Protein AF-A0A7C3SMT1-F1 (afdb_monomer)

Nearest PDB structures (foldseek):
  3dfy-assembly2_N  TM=5.249E-01  e=4.437E-03  Thermotoga maritima MSB8
  3dfy-assembly2_P  TM=5.220E-01  e=7.890E-03  Thermotoga maritima MSB8
  3dfy-assembly2_J  TM=5.237E-01  e=1.403E-02  Thermotoga maritima MSB8
  3dfy-assembly1_F  TM=5.240E-01  e=2.496E-02  Thermotoga maritima MSB8
  3dfy-assembly2_K  TM=4.894E-01  e=2.060E-02  Thermotoga maritima MSB8

Mean predicted aligned error: 5.61 Å

Sequence (189 aa):
MKDYHFHYDPRYHNQYDYYINNVITDGIMVIHKNQMRLNDFVRGLEEFRGKINIGIELSSNSNYNKMERDIKELEEKNYKIILSLHTYKDSLHYLEVLKSIYPLLTRVHHLGHPFHKETIPLSDFVIEDFISFCLAQNVLVELNERYLRKHLVNFYKEVKERLNFLYSTDAHIPNKIGVYNKMKQYFLL

Structure (mmCIF, N/CA/C/O backbone):
data_AF-A0A7C3SMT1-F1
#
_entry.id   AF-A0A7C3SMT1-F1
#
loop_
_atom_site.group_PDB
_atom_site.id
_atom_site.type_symbol
_atom_site.label_atom_id
_atom_site.label_alt_id
_atom_site.label_comp_id
_atom_site.label_asym_id
_atom_site.label_entity_id
_atom_site.label_seq_id
_atom_site.pdbx_PDB_ins_code
_atom_site.Cartn_x
_atom_site.Cartn_y
_atom_site.Cartn_z
_atom_site.occupancy
_atom_site.B_iso_or_equiv
_atom_site.auth_seq_id
_atom_site.auth_comp_id
_atom_site.auth_asym_id
_atom_site.auth_atom_id
_atom_site.pdbx_PDB_model_num
ATOM 1 N N . MET A 1 1 ? -14.393 -10.526 -3.558 1.00 58.06 1 MET A N 1
ATOM 2 C CA . MET A 1 1 ? -13.002 -10.060 -3.372 1.00 58.06 1 MET A CA 1
ATOM 3 C C . MET A 1 1 ? -13.052 -8.989 -2.295 1.00 58.06 1 MET A C 1
ATOM 5 O O . MET A 1 1 ? -13.978 -8.191 -2.347 1.00 58.06 1 MET A O 1
ATOM 9 N N . LYS A 1 2 ? -12.204 -9.075 -1.265 1.00 68.50 2 LYS A N 1
ATOM 10 C CA . LYS A 1 2 ? -12.241 -8.167 -0.107 1.00 68.50 2 LYS A CA 1
ATOM 11 C C . LYS A 1 2 ? -11.413 -6.921 -0.412 1.00 68.50 2 LYS A C 1
ATOM 13 O O . LYS A 1 2 ? -10.356 -7.052 -1.025 1.00 68.50 2 LYS A O 1
ATOM 18 N N . ASP A 1 3 ? -11.906 -5.757 0.000 1.00 74.00 3 ASP A N 1
ATOM 19 C CA . ASP A 1 3 ? -11.197 -4.489 -0.154 1.00 74.00 3 ASP A CA 1
ATOM 20 C C . ASP A 1 3 ? -10.350 -4.224 1.081 1.00 74.00 3 ASP A C 1
ATOM 22 O O . ASP A 1 3 ? -10.877 -4.010 2.174 1.00 74.00 3 ASP A O 1
ATOM 26 N N . TYR A 1 4 ? -9.036 -4.316 0.911 1.00 78.31 4 TYR A N 1
ATOM 27 C CA . TYR A 1 4 ? -8.108 -4.256 2.028 1.00 78.31 4 TYR A CA 1
ATOM 28 C C . TYR A 1 4 ? -7.654 -2.840 2.369 1.00 78.31 4 TYR A C 1
ATOM 30 O O . TYR A 1 4 ? -7.074 -2.665 3.435 1.00 78.31 4 TYR A O 1
ATOM 38 N N . HIS A 1 5 ? -7.927 -1.840 1.528 1.00 87.56 5 HIS A N 1
ATOM 39 C CA . HIS A 1 5 ? -7.474 -0.471 1.756 1.00 87.56 5 HIS A CA 1
ATOM 40 C C . HIS A 1 5 ? -8.459 0.538 1.157 1.00 87.56 5 HIS A C 1
ATOM 42 O O . HIS A 1 5 ? -8.652 0.637 -0.055 1.00 87.56 5 HIS A O 1
ATOM 48 N N . PHE A 1 6 ? -9.046 1.354 2.031 1.00 87.81 6 PHE A N 1
ATOM 49 C CA . PHE A 1 6 ? -9.871 2.501 1.654 1.00 87.81 6 PHE A CA 1
ATOM 50 C C . PHE A 1 6 ? -9.654 3.666 2.622 1.00 87.81 6 PHE A C 1
ATOM 52 O O . PHE A 1 6 ? -9.323 3.464 3.788 1.00 87.81 6 PHE A O 1
ATOM 59 N N . HIS A 1 7 ? -9.834 4.894 2.144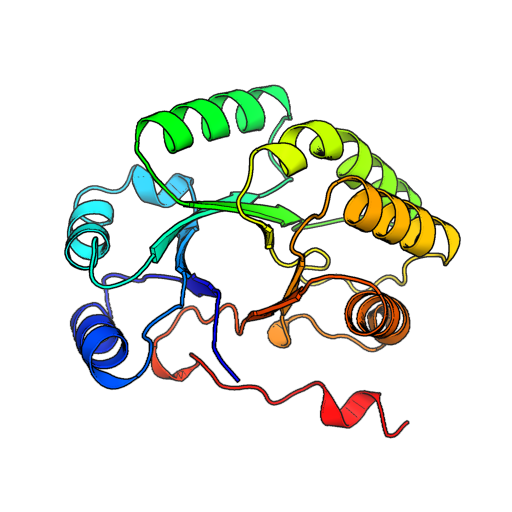 1.00 89.62 7 HIS A N 1
ATOM 60 C CA . HIS A 1 7 ? -9.527 6.110 2.892 1.00 89.62 7 HIS A CA 1
ATOM 61 C C . HIS A 1 7 ? -10.732 6.617 3.662 1.00 89.6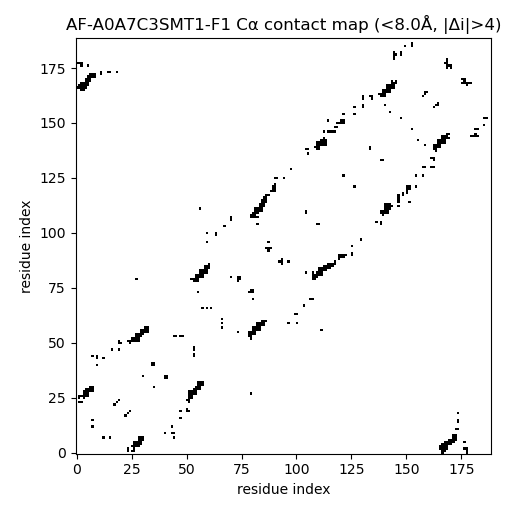2 7 HIS A C 1
ATOM 63 O O . HIS A 1 7 ? -11.814 6.776 3.100 1.00 89.62 7 HIS A O 1
ATOM 69 N N . TYR A 1 8 ? -10.525 6.950 4.930 1.00 89.31 8 TYR A N 1
ATOM 70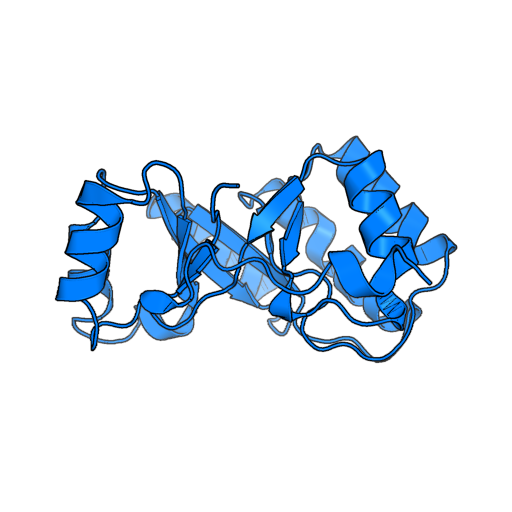 C CA . TYR A 1 8 ? -11.539 7.615 5.731 1.00 89.31 8 TYR A CA 1
ATOM 71 C C . TYR A 1 8 ? -11.680 9.089 5.355 1.00 89.31 8 TYR A C 1
ATOM 73 O O . TYR A 1 8 ? -10.704 9.827 5.208 1.00 89.31 8 TYR A O 1
ATOM 81 N N . ASP A 1 9 ? -12.930 9.534 5.279 1.00 88.19 9 ASP A N 1
ATOM 82 C CA . ASP A 1 9 ? -13.287 10.938 5.143 1.00 88.19 9 ASP A CA 1
ATOM 83 C C . ASP A 1 9 ? -14.461 11.242 6.088 1.00 88.19 9 ASP A C 1
ATOM 85 O O . ASP A 1 9 ? -15.543 10.664 5.932 1.00 88.19 9 ASP A O 1
ATOM 89 N N . PRO A 1 10 ? -14.289 12.151 7.063 1.00 87.31 10 PRO A N 1
ATOM 90 C CA . PRO A 1 10 ? -15.290 12.416 8.091 1.00 87.31 10 PRO A CA 1
ATOM 91 C C . PRO A 1 10 ? -16.612 12.935 7.525 1.00 87.31 10 PRO A C 1
ATOM 93 O O . PRO A 1 10 ? -17.653 12.759 8.155 1.00 87.31 10 PRO A O 1
ATOM 96 N N . ARG A 1 11 ? -16.618 13.511 6.315 1.00 89.31 11 ARG A N 1
ATOM 97 C CA . ARG A 1 11 ? -17.854 13.946 5.642 1.00 89.31 11 ARG A CA 1
ATOM 98 C C . ARG A 1 11 ? -18.812 12.788 5.369 1.00 89.31 11 ARG A C 1
ATOM 100 O O . ARG A 1 11 ? -20.009 13.015 5.217 1.00 89.31 11 ARG A O 1
ATOM 107 N N . TYR A 1 12 ? -18.295 11.562 5.309 1.00 91.19 12 TYR A N 1
ATOM 108 C CA . TYR A 1 12 ? -19.066 10.351 5.045 1.00 91.19 12 TYR A CA 1
ATOM 109 C C . TYR A 1 12 ? -19.089 9.389 6.239 1.00 91.19 12 TYR A C 1
ATOM 111 O O . TYR A 1 12 ? -19.389 8.213 6.051 1.00 91.19 12 TYR A O 1
ATOM 119 N N . HIS A 1 13 ? -18.807 9.860 7.461 1.00 90.00 13 HIS A N 1
ATOM 120 C CA . HIS A 1 13 ? -18.693 9.017 8.659 1.00 90.00 13 HIS A CA 1
ATOM 121 C C . HIS A 1 13 ? -19.860 8.023 8.828 1.00 90.00 13 HIS A C 1
ATOM 123 O O . HIS A 1 13 ? -19.633 6.820 8.908 1.00 90.00 13 HIS A O 1
ATOM 129 N N . ASN A 1 14 ? -21.111 8.491 8.758 1.00 90.81 14 ASN A N 1
ATOM 130 C CA . ASN A 1 14 ? -22.293 7.624 8.903 1.00 90.81 14 ASN A CA 1
ATOM 131 C C . ASN A 1 14 ? -22.394 6.544 7.810 1.00 90.81 14 ASN A C 1
ATOM 133 O O . ASN A 1 14 ? -22.921 5.461 8.043 1.00 90.81 14 ASN A O 1
ATOM 137 N N . GLN A 1 15 ? -21.899 6.832 6.603 1.00 91.94 15 GLN A N 1
ATOM 138 C CA . GLN A 1 15 ? -21.855 5.837 5.532 1.00 91.94 15 GLN A CA 1
ATOM 139 C C . GLN A 1 15 ? -20.755 4.806 5.802 1.00 91.94 15 GLN A C 1
ATOM 141 O O . GLN A 1 15 ? -20.980 3.619 5.582 1.00 91.94 15 GLN A O 1
ATOM 146 N N . TYR A 1 16 ? -19.592 5.232 6.308 1.00 90.56 16 TYR A N 1
ATOM 147 C CA . TYR A 1 16 ? -18.537 4.308 6.728 1.00 90.56 16 TYR A CA 1
ATOM 148 C C . TYR A 1 16 ? -19.009 3.379 7.849 1.00 90.56 16 TYR A C 1
ATOM 150 O O . TYR A 1 16 ? -18.785 2.177 7.737 1.00 90.56 16 TYR A O 1
ATOM 158 N N . ASP A 1 17 ? -19.729 3.884 8.857 1.00 90.19 17 ASP A N 1
ATOM 159 C CA . ASP A 1 17 ? -20.287 3.041 9.926 1.00 90.19 17 ASP A CA 1
ATOM 160 C C . ASP A 1 17 ? -21.210 1.948 9.368 1.00 90.19 17 ASP A C 1
ATOM 162 O O . ASP A 1 17 ? -21.033 0.767 9.673 1.00 90.19 17 ASP A O 1
ATOM 166 N N . TYR A 1 18 ? -22.117 2.306 8.452 1.00 88.38 18 TYR A N 1
ATOM 167 C CA . TYR A 1 18 ? -22.946 1.317 7.762 1.00 88.38 18 TYR A CA 1
ATOM 168 C C . TYR A 1 18 ? -22.101 0.258 7.034 1.00 88.38 18 TYR A C 1
ATOM 170 O O . TYR A 1 18 ? -22.352 -0.938 7.188 1.00 88.38 18 TYR A O 1
ATOM 178 N N . TYR A 1 19 ? -21.091 0.671 6.262 1.00 84.12 19 TYR A N 1
ATOM 179 C CA . TYR A 1 19 ? -20.251 -0.252 5.493 1.00 84.12 19 TYR A CA 1
ATOM 180 C C . TYR A 1 19 ? -19.417 -1.181 6.380 1.00 84.12 19 TYR A C 1
ATOM 182 O O . TYR A 1 19 ? -19.313 -2.367 6.082 1.00 84.12 19 TYR A O 1
ATOM 190 N N . ILE A 1 20 ? -18.840 -0.689 7.470 1.00 86.06 20 ILE A N 1
ATOM 191 C CA . ILE A 1 20 ? -18.026 -1.512 8.377 1.00 86.06 20 ILE A CA 1
ATOM 192 C C . ILE A 1 20 ? -18.898 -2.542 9.087 1.00 86.06 20 ILE A C 1
ATOM 194 O O . ILE A 1 20 ? -18.545 -3.713 9.151 1.00 86.06 20 ILE A O 1
ATOM 198 N N . ASN A 1 21 ? -20.067 -2.128 9.576 1.00 83.50 21 ASN A N 1
ATOM 199 C CA . ASN A 1 21 ? -20.923 -3.024 10.346 1.00 83.50 21 ASN A CA 1
ATOM 200 C C . ASN A 1 21 ? -21.625 -4.078 9.470 1.00 83.50 21 ASN A C 1
ATOM 202 O O . ASN A 1 21 ? -22.035 -5.111 9.991 1.00 83.50 21 ASN A O 1
ATOM 206 N N . ASN A 1 22 ? -21.781 -3.835 8.160 1.00 77.94 22 ASN A N 1
ATOM 207 C CA . ASN A 1 22 ? -22.615 -4.683 7.295 1.00 77.94 22 ASN A CA 1
ATOM 208 C C . ASN A 1 22 ? -21.905 -5.259 6.059 1.00 77.94 22 ASN A C 1
ATOM 210 O O . ASN A 1 22 ? -22.427 -6.191 5.450 1.00 77.94 22 ASN A O 1
ATOM 214 N N . VAL A 1 23 ? -20.761 -4.706 5.642 1.00 74.50 23 VAL A N 1
ATOM 215 C CA . VAL A 1 23 ? -20.141 -5.009 4.336 1.00 74.50 23 VAL A CA 1
ATOM 216 C C . VAL A 1 23 ? -18.670 -5.420 4.456 1.00 74.50 23 VAL A C 1
ATOM 218 O O . VAL A 1 23 ? -18.249 -6.354 3.773 1.00 74.50 23 VAL A O 1
ATOM 221 N N . ILE A 1 24 ? -17.874 -4.748 5.292 1.00 74.00 24 ILE A N 1
ATOM 222 C CA . ILE A 1 24 ? -16.415 -4.926 5.351 1.00 74.00 24 ILE A CA 1
ATOM 223 C C . ILE A 1 24 ? -16.001 -5.435 6.727 1.00 74.00 24 ILE A C 1
ATOM 225 O O . ILE A 1 24 ? -16.028 -4.684 7.693 1.00 74.00 24 ILE A O 1
ATOM 229 N N . THR A 1 25 ? -15.526 -6.676 6.799 1.00 65.31 25 THR A N 1
ATOM 230 C CA . THR A 1 25 ? -15.106 -7.282 8.073 1.00 65.31 25 THR A CA 1
ATOM 231 C C . THR A 1 25 ? -13.596 -7.254 8.307 1.00 65.31 25 THR A C 1
ATOM 233 O O . THR A 1 25 ? -13.165 -7.244 9.451 1.00 65.31 25 THR A O 1
ATOM 236 N N . ASP A 1 26 ? -12.782 -7.208 7.244 1.00 74.62 26 ASP A N 1
ATOM 237 C CA . ASP A 1 26 ? -11.322 -7.417 7.349 1.00 74.62 26 ASP A CA 1
ATOM 238 C C . ASP A 1 26 ? -10.477 -6.348 6.634 1.00 74.62 26 ASP A C 1
ATOM 240 O O . ASP A 1 26 ? -9.267 -6.516 6.474 1.00 74.62 26 ASP A O 1
ATOM 244 N N . GLY A 1 27 ? -11.100 -5.266 6.162 1.00 80.38 27 GLY A N 1
ATOM 245 C CA . GLY A 1 27 ? -10.392 -4.180 5.482 1.00 80.38 27 GLY A CA 1
ATOM 246 C C . GLY A 1 27 ? -9.492 -3.382 6.427 1.00 80.38 27 GLY A C 1
ATOM 247 O O . GLY A 1 27 ? -9.619 -3.469 7.650 1.00 80.38 27 GLY A O 1
ATOM 248 N N . ILE A 1 28 ? -8.588 -2.583 5.860 1.00 85.62 28 ILE A N 1
ATOM 249 C CA . ILE A 1 28 ? -7.856 -1.542 6.581 1.00 85.62 28 ILE A CA 1
ATOM 250 C C . ILE A 1 28 ? -8.418 -0.196 6.131 1.00 85.62 28 ILE A C 1
ATOM 252 O O . ILE A 1 28 ? -8.355 0.170 4.957 1.00 85.62 28 ILE A O 1
ATOM 256 N N . MET A 1 29 ? -8.975 0.543 7.082 1.00 88.94 29 MET A N 1
ATOM 257 C CA . MET A 1 29 ? -9.365 1.927 6.874 1.00 88.94 29 MET A CA 1
ATOM 258 C C . MET A 1 29 ? -8.160 2.819 7.117 1.00 88.94 29 MET A C 1
ATOM 260 O O . MET A 1 29 ? -7.581 2.791 8.203 1.00 88.94 29 MET A O 1
ATOM 264 N N . VAL A 1 30 ? -7.780 3.605 6.121 1.00 88.38 30 VAL A N 1
ATOM 265 C CA . VAL A 1 30 ? -6.531 4.358 6.145 1.00 88.38 30 VAL A CA 1
ATOM 266 C C . VAL A 1 30 ? -6.761 5.856 6.119 1.00 88.38 30 VAL A C 1
ATOM 268 O O . VAL A 1 30 ? -7.792 6.340 5.651 1.00 88.38 30 VAL A O 1
ATOM 271 N N . ILE A 1 31 ? -5.764 6.602 6.580 1.00 86.25 31 ILE A N 1
ATOM 272 C CA . ILE A 1 31 ? -5.656 8.044 6.360 1.00 86.25 31 ILE A CA 1
ATOM 273 C C . ILE A 1 31 ? -4.212 8.386 5.996 1.00 86.25 31 ILE A C 1
ATOM 275 O O . ILE A 1 31 ? -3.275 7.696 6.407 1.00 86.25 31 ILE A O 1
ATOM 279 N N . HIS A 1 32 ? -3.997 9.481 5.274 1.00 85.06 32 HIS A N 1
ATOM 280 C CA . HIS A 1 32 ? -2.645 9.994 5.082 1.00 85.06 32 HIS A CA 1
ATOM 281 C C . HIS A 1 32 ? -2.112 10.556 6.403 1.00 85.06 32 HIS A C 1
ATOM 283 O O . HIS A 1 32 ? -2.817 11.284 7.105 1.00 85.06 32 HIS A O 1
ATOM 289 N N . LYS A 1 33 ? -0.828 10.328 6.710 1.00 78.69 33 LYS A N 1
ATOM 290 C CA . LYS A 1 33 ? -0.203 10.773 7.975 1.00 78.69 33 LYS A CA 1
ATOM 291 C C . LYS A 1 33 ? -0.496 12.226 8.361 1.00 78.69 33 LYS A C 1
ATOM 293 O O . LYS A 1 33 ? -0.716 12.540 9.528 1.00 78.69 33 LYS A O 1
ATOM 298 N N . ASN A 1 34 ? -0.497 13.137 7.389 1.00 80.12 34 ASN A N 1
ATOM 299 C CA . ASN A 1 34 ? -0.720 14.559 7.658 1.00 80.12 34 ASN A CA 1
ATOM 300 C C . ASN A 1 34 ? -2.120 14.840 8.233 1.00 80.12 34 ASN A C 1
ATOM 302 O O . ASN A 1 34 ? -2.280 15.806 8.977 1.00 80.12 34 ASN A O 1
ATOM 306 N N . GLN A 1 35 ? -3.106 13.989 7.939 1.00 82.38 35 GLN A N 1
ATOM 307 C CA . GLN A 1 35 ? -4.471 14.119 8.447 1.00 82.38 35 GLN A CA 1
ATOM 308 C C . GLN A 1 35 ? -4.579 13.769 9.937 1.00 82.38 35 GLN A C 1
ATOM 310 O O . GLN A 1 35 ? -5.499 14.241 10.595 1.00 82.38 35 GLN A O 1
ATOM 315 N N . MET A 1 36 ? -3.608 13.049 10.513 1.00 78.69 36 MET A N 1
ATOM 316 C CA . MET A 1 36 ? -3.574 12.783 11.960 1.00 78.69 36 MET A CA 1
ATOM 317 C C . MET A 1 36 ? -3.459 14.052 12.809 1.00 78.69 36 MET A C 1
ATOM 319 O O . MET A 1 36 ? -3.763 14.038 13.996 1.00 78.69 36 MET A O 1
ATOM 323 N N . ARG A 1 37 ? -2.972 15.147 12.216 1.00 77.25 37 ARG A N 1
ATOM 324 C CA . ARG A 1 37 ? -2.814 16.439 12.896 1.00 77.25 37 ARG A CA 1
ATOM 325 C C . ARG A 1 37 ? -4.090 17.279 12.874 1.00 77.25 37 ARG A C 1
ATOM 327 O O . ARG A 1 37 ? -4.099 18.362 13.448 1.00 77.25 37 ARG A O 1
ATOM 334 N N . LEU A 1 38 ? -5.129 16.829 12.172 1.00 74.50 38 LEU A N 1
ATOM 335 C CA . LEU A 1 38 ? -6.399 17.536 12.094 1.00 74.50 38 LEU A CA 1
ATOM 336 C C . LEU A 1 38 ? -7.233 17.211 13.336 1.00 74.50 38 LEU A C 1
ATOM 338 O O . LEU A 1 38 ? -7.497 16.043 13.630 1.00 74.50 38 LEU A O 1
ATOM 342 N N . ASN A 1 39 ? -7.658 18.257 14.048 1.00 69.81 39 ASN A N 1
ATOM 343 C CA . ASN A 1 39 ? -8.563 18.128 15.189 1.00 69.81 39 ASN A CA 1
ATOM 344 C C . ASN A 1 39 ? -9.848 17.401 14.768 1.00 69.81 39 ASN A C 1
ATOM 346 O O . ASN A 1 39 ? -10.342 17.607 13.661 1.00 69.81 39 ASN A O 1
ATOM 350 N N . ASP A 1 40 ? -10.361 16.539 15.648 1.00 70.44 40 ASP A N 1
ATOM 351 C CA . ASP A 1 40 ? -11.563 15.704 15.473 1.00 70.44 40 ASP A CA 1
ATOM 352 C C . ASP A 1 40 ? -11.549 14.691 14.312 1.00 70.44 40 ASP A C 1
ATOM 354 O O . ASP A 1 40 ? -12.319 13.731 14.336 1.00 70.44 40 ASP A O 1
ATOM 358 N N . PHE A 1 41 ? -10.644 14.827 13.340 1.00 75.31 41 PHE A N 1
ATOM 359 C CA . PHE A 1 41 ? -10.502 13.893 12.224 1.00 75.31 41 PHE A CA 1
ATOM 360 C C . PHE A 1 41 ? -10.130 12.494 12.721 1.00 75.31 41 PHE A C 1
ATOM 362 O O . PHE A 1 41 ? -10.758 11.505 12.346 1.00 75.31 41 PHE A O 1
ATOM 369 N N . VAL A 1 42 ? -9.153 12.427 13.630 1.00 78.31 42 VAL A N 1
ATOM 370 C CA . VAL A 1 42 ? -8.750 11.176 14.282 1.00 78.31 42 VAL A CA 1
ATOM 371 C C . VAL A 1 42 ? -9.880 10.631 15.152 1.00 78.31 42 VAL A C 1
ATOM 373 O O . VAL A 1 42 ? -10.116 9.434 15.128 1.00 78.31 42 VAL A O 1
ATOM 376 N N . ARG A 1 43 ? -10.638 11.486 15.854 1.00 81.88 43 ARG A N 1
ATOM 377 C CA . ARG A 1 43 ? -11.723 11.026 16.737 1.00 81.88 43 ARG A CA 1
ATOM 378 C C . ARG A 1 43 ? -12.755 10.191 15.978 1.00 81.88 43 ARG A C 1
ATOM 380 O O . ARG A 1 43 ? -13.055 9.089 16.412 1.00 81.88 43 ARG A O 1
ATOM 387 N N . GLY A 1 44 ? -13.230 10.676 14.830 1.00 84.12 44 GLY A N 1
ATOM 388 C CA . GLY A 1 44 ? -14.215 9.934 14.037 1.00 84.12 44 GLY A CA 1
ATOM 389 C C . GLY A 1 44 ? -13.664 8.641 13.418 1.00 84.12 44 GLY A C 1
ATOM 390 O O . GLY A 1 44 ? -14.409 7.687 13.249 1.00 84.12 44 GLY A O 1
ATOM 391 N N . LEU A 1 45 ? -12.366 8.582 13.100 1.00 87.38 45 LEU A N 1
ATOM 392 C CA . LEU A 1 45 ? -11.718 7.343 12.649 1.00 87.38 45 LEU A CA 1
ATOM 393 C C . LEU A 1 45 ? -11.628 6.315 13.788 1.00 87.38 45 LEU A C 1
ATOM 395 O O . LEU A 1 45 ? -11.899 5.132 13.595 1.00 87.38 45 LEU A O 1
ATOM 399 N N . GLU A 1 46 ? -11.256 6.777 14.981 1.00 88.19 46 GLU A N 1
ATOM 400 C CA . GLU A 1 46 ? -11.054 5.948 16.171 1.00 88.19 46 GLU A CA 1
ATOM 401 C C . GLU A 1 46 ? -12.343 5.288 16.677 1.00 88.19 46 GLU A C 1
ATOM 403 O O . GLU A 1 46 ? -12.272 4.230 17.299 1.00 88.19 46 GLU A O 1
ATOM 408 N N . GLU A 1 47 ? -13.521 5.830 16.355 1.00 90.88 47 GLU A N 1
ATOM 409 C CA . GLU A 1 47 ? -14.819 5.190 16.638 1.00 90.88 47 GLU A CA 1
ATOM 410 C C . GLU A 1 47 ? -14.979 3.818 15.952 1.00 90.88 47 GLU A C 1
ATOM 412 O O . GLU A 1 47 ? -15.787 2.987 16.378 1.00 90.88 47 GLU A O 1
ATOM 417 N N . PHE A 1 48 ? -14.173 3.542 14.923 1.00 89.94 48 PHE A N 1
ATOM 418 C CA . PHE A 1 48 ? -14.131 2.249 14.243 1.00 89.94 48 PHE A CA 1
ATOM 419 C C . PHE A 1 48 ? -13.077 1.288 14.800 1.00 89.94 48 PHE A C 1
ATOM 421 O O . PHE A 1 48 ? -12.998 0.137 14.354 1.00 89.94 48 PHE A O 1
ATOM 428 N N . ARG A 1 49 ? -12.271 1.706 15.784 1.00 88.75 49 ARG A N 1
ATOM 429 C CA . ARG A 1 49 ? -11.226 0.856 16.363 1.00 88.75 49 ARG A CA 1
ATOM 430 C C . ARG A 1 49 ? -11.850 -0.388 16.994 1.00 88.75 49 ARG A C 1
ATOM 432 O O . ARG A 1 49 ? -12.805 -0.309 17.759 1.00 88.75 49 ARG A O 1
ATOM 439 N N . GLY A 1 50 ? -11.305 -1.554 16.653 1.00 87.00 50 GLY A N 1
ATOM 440 C CA . GLY A 1 50 ? -11.816 -2.853 17.105 1.00 87.00 50 GLY A CA 1
ATOM 441 C C . GLY A 1 50 ? -12.974 -3.407 16.269 1.00 87.00 50 GLY A C 1
ATOM 442 O O . GLY A 1 50 ? -13.212 -4.609 16.326 1.00 87.00 50 GLY A O 1
ATOM 443 N N . LYS A 1 51 ? -13.641 -2.580 15.451 1.00 88.88 51 LYS A N 1
ATOM 444 C CA . LYS A 1 51 ? -14.591 -3.041 14.422 1.00 88.88 51 LYS A CA 1
ATOM 445 C C . LYS A 1 51 ? -13.890 -3.353 13.101 1.00 88.88 51 LYS A C 1
ATOM 447 O O . LYS A 1 51 ? -14.299 -4.250 12.377 1.00 88.88 51 LYS A O 1
ATOM 452 N N . ILE A 1 52 ? -12.836 -2.600 12.795 1.00 89.19 52 ILE A N 1
ATOM 453 C CA . ILE A 1 52 ? -12.017 -2.751 11.593 1.00 89.19 52 ILE A CA 1
ATOM 454 C C . ILE A 1 52 ? -10.556 -2.422 11.908 1.00 89.19 52 ILE A C 1
ATOM 456 O O . ILE A 1 52 ? -10.250 -1.770 12.912 1.00 89.19 52 ILE A O 1
ATOM 460 N N . ASN A 1 53 ? -9.633 -2.864 11.053 1.00 89.31 53 ASN A N 1
ATOM 461 C CA . ASN A 1 53 ? -8.248 -2.425 11.152 1.00 89.31 53 ASN A CA 1
ATOM 462 C C . ASN A 1 53 ? -8.142 -0.955 10.734 1.00 89.31 53 ASN A C 1
ATOM 464 O O . ASN A 1 53 ? -8.675 -0.558 9.700 1.00 89.31 53 ASN A O 1
ATOM 468 N N . ILE A 1 54 ? -7.408 -0.162 11.512 1.00 89.81 54 ILE A N 1
ATOM 469 C CA . ILE A 1 54 ? -7.115 1.235 11.188 1.00 89.81 54 ILE A CA 1
ATOM 470 C C . ILE A 1 54 ? -5.637 1.350 10.833 1.00 89.81 54 ILE A C 1
ATOM 472 O O . ILE A 1 54 ? -4.775 0.866 11.573 1.00 89.81 54 ILE A O 1
ATOM 476 N N . GLY A 1 55 ? -5.353 1.993 9.706 1.00 89.25 55 GLY A N 1
ATOM 477 C CA . GLY A 1 55 ? -4.010 2.193 9.192 1.00 89.25 55 GLY A CA 1
ATOM 478 C C . GLY A 1 55 ? -3.665 3.647 8.906 1.00 89.25 55 GLY A C 1
ATOM 479 O O . GLY A 1 55 ? -4.531 4.499 8.727 1.00 89.25 55 GLY A O 1
ATOM 480 N N . ILE A 1 56 ? -2.369 3.922 8.840 1.00 88.75 56 ILE A N 1
ATOM 481 C CA . ILE A 1 56 ? -1.815 5.183 8.362 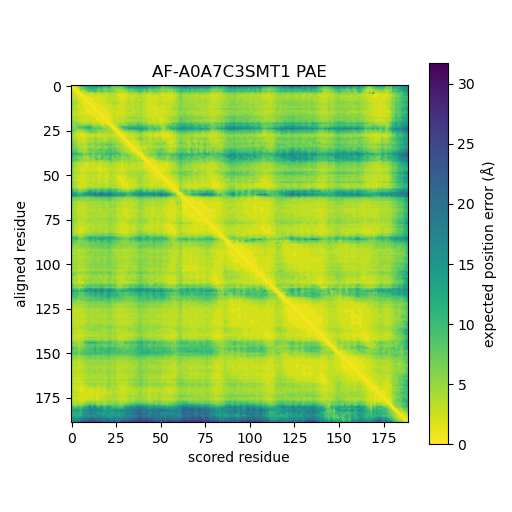1.00 88.75 56 ILE A CA 1
ATOM 482 C C . ILE A 1 56 ? -0.989 4.897 7.121 1.00 88.75 56 ILE A C 1
ATOM 484 O O . ILE A 1 56 ? -0.090 4.055 7.134 1.00 88.75 56 ILE A O 1
ATOM 488 N N . GLU A 1 57 ? -1.282 5.635 6.060 1.00 89.25 57 GLU A N 1
ATOM 489 C CA . GLU A 1 57 ? -0.494 5.604 4.844 1.00 89.25 57 GLU A CA 1
ATOM 490 C C . GLU A 1 57 ? 0.651 6.624 4.929 1.00 89.25 57 GLU A C 1
ATOM 492 O O . GLU A 1 57 ? 0.448 7.833 5.137 1.00 89.25 57 GLU A O 1
ATOM 497 N N . LEU A 1 58 ? 1.872 6.124 4.755 1.00 86.69 58 LEU A N 1
ATOM 498 C CA . LEU A 1 58 ? 3.087 6.902 4.566 1.00 86.69 58 LEU A CA 1
ATOM 499 C C . LEU A 1 58 ? 3.444 6.901 3.082 1.00 86.69 58 LEU A C 1
ATOM 501 O O . LEU A 1 58 ? 3.531 5.851 2.462 1.00 86.69 58 LEU A O 1
ATOM 505 N N . SER A 1 59 ? 3.696 8.077 2.512 1.00 81.81 59 SER A N 1
ATOM 506 C CA . SER A 1 59 ? 4.164 8.186 1.129 1.00 81.81 59 SER A CA 1
ATOM 507 C C . SER A 1 59 ? 5.689 8.263 1.076 1.00 81.81 59 SER A C 1
ATOM 509 O O . SER A 1 59 ? 6.301 9.069 1.793 1.00 81.81 59 SER A O 1
ATOM 511 N N . SER A 1 60 ? 6.285 7.483 0.173 1.00 71.25 60 SER A N 1
ATOM 512 C CA . SER A 1 60 ? 7.732 7.386 -0.067 1.00 71.25 60 SER A CA 1
ATOM 513 C C . SER A 1 60 ? 8.399 8.670 -0.559 1.00 71.25 60 SER A C 1
ATOM 515 O O . SER A 1 60 ? 9.620 8.743 -0.615 1.00 71.25 60 SER A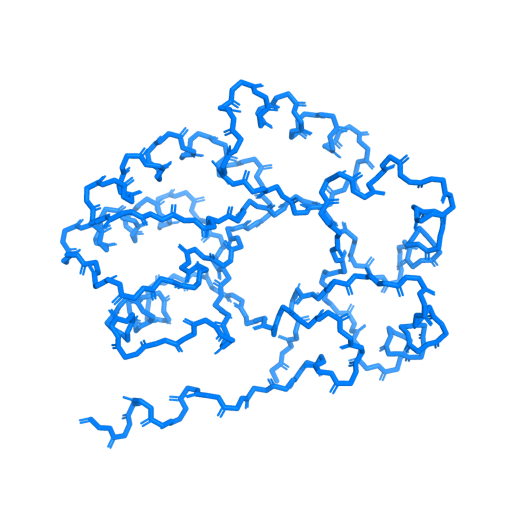 O 1
ATOM 517 N N . ASN A 1 61 ? 7.627 9.718 -0.858 1.00 66.56 61 ASN A N 1
ATOM 518 C CA . ASN A 1 61 ? 8.159 11.054 -1.157 1.00 66.56 61 ASN A CA 1
ATOM 519 C C . ASN A 1 61 ? 8.785 11.736 0.077 1.00 66.56 61 ASN A C 1
ATOM 521 O O . ASN A 1 61 ? 9.236 12.880 0.012 1.00 66.56 61 ASN A O 1
ATOM 525 N N . SER A 1 62 ? 8.769 11.066 1.229 1.00 60.12 62 SER A N 1
ATOM 526 C CA . SER A 1 62 ? 9.354 11.540 2.477 1.00 60.12 62 SER A CA 1
ATOM 527 C C . SER A 1 62 ? 10.806 11.072 2.623 1.00 60.12 62 SER A C 1
ATOM 529 O O . SER A 1 62 ? 11.167 9.981 2.210 1.00 60.12 62 SER A O 1
ATOM 531 N N . ASN A 1 63 ? 11.648 11.883 3.268 1.00 80.62 63 ASN A N 1
ATOM 532 C CA . ASN A 1 63 ? 13.014 11.501 3.651 1.00 80.62 63 ASN A CA 1
ATOM 533 C C . ASN A 1 63 ? 13.018 10.195 4.486 1.00 80.62 63 ASN A C 1
ATOM 535 O O . ASN A 1 63 ? 12.201 10.070 5.399 1.00 80.62 63 ASN A O 1
ATOM 539 N N . TYR A 1 64 ? 13.948 9.267 4.221 1.00 85.12 64 TYR A N 1
ATOM 540 C CA . TYR A 1 64 ? 14.075 7.983 4.936 1.00 85.12 64 TYR A CA 1
ATOM 541 C C . TYR A 1 64 ? 14.044 8.129 6.463 1.00 85.12 64 TYR A C 1
ATOM 543 O O . TYR A 1 64 ? 13.194 7.534 7.118 1.00 85.12 64 TYR A O 1
ATOM 551 N N . ASN A 1 65 ? 14.893 8.992 7.031 1.00 87.38 65 ASN A N 1
ATOM 552 C CA . ASN A 1 65 ? 14.991 9.190 8.484 1.00 87.38 65 ASN A CA 1
ATOM 553 C C . ASN A 1 65 ? 13.672 9.707 9.071 1.00 87.38 65 ASN A C 1
ATOM 555 O O . ASN A 1 65 ? 13.292 9.392 10.199 1.00 87.38 65 ASN A O 1
ATOM 559 N N . LYS A 1 66 ? 12.954 10.526 8.293 1.00 87.69 66 LYS A N 1
ATOM 560 C CA . LYS A 1 66 ? 11.615 10.977 8.663 1.00 87.69 66 LYS A CA 1
ATOM 561 C C . LYS A 1 66 ? 10.647 9.793 8.671 1.00 87.69 66 LYS A C 1
ATOM 563 O O . LYS A 1 66 ? 9.933 9.654 9.655 1.00 87.69 66 LYS A O 1
ATOM 568 N N . MET A 1 67 ? 10.633 8.960 7.630 1.00 88.94 67 MET A N 1
ATOM 569 C CA . MET A 1 67 ? 9.761 7.779 7.566 1.00 88.94 67 MET A CA 1
ATOM 570 C C . MET A 1 67 ? 10.047 6.796 8.698 1.00 88.94 67 MET A C 1
ATOM 572 O O . MET A 1 67 ? 9.114 6.346 9.344 1.00 88.94 67 MET A O 1
ATOM 576 N N . GLU A 1 68 ? 11.312 6.523 9.000 1.00 91.38 68 GLU A N 1
ATOM 577 C CA . GLU A 1 68 ? 11.699 5.615 10.081 1.00 91.38 68 GLU A CA 1
ATOM 578 C C . GLU A 1 68 ? 11.190 6.083 11.452 1.00 91.38 68 GLU A C 1
ATOM 580 O O . GLU A 1 68 ? 10.597 5.307 12.206 1.00 91.38 68 GLU A O 1
ATOM 585 N N . ARG A 1 69 ? 11.380 7.371 11.766 1.00 91.06 69 ARG A N 1
ATOM 586 C CA . ARG A 1 69 ? 10.848 7.970 12.997 1.00 91.06 69 ARG A CA 1
ATOM 587 C C . ARG A 1 69 ? 9.323 7.912 13.025 1.00 91.06 69 ARG A C 1
ATOM 589 O O . ARG A 1 69 ? 8.736 7.621 14.061 1.00 91.06 69 ARG A O 1
ATOM 596 N N . ASP A 1 70 ? 8.697 8.209 11.892 1.00 90.25 70 ASP A N 1
ATOM 597 C CA . ASP A 1 70 ? 7.248 8.224 11.749 1.00 90.25 70 ASP A CA 1
ATOM 598 C C . ASP A 1 70 ? 6.656 6.813 11.933 1.00 90.25 70 ASP A C 1
ATOM 600 O O . ASP A 1 70 ? 5.644 6.673 12.609 1.00 90.25 70 ASP A O 1
ATOM 604 N N . ILE A 1 71 ? 7.313 5.771 11.410 1.00 92.12 71 ILE A N 1
ATOM 605 C CA . ILE A 1 71 ? 6.943 4.364 11.620 1.00 92.12 71 ILE A CA 1
ATOM 606 C C . ILE A 1 71 ? 7.005 4.019 13.105 1.00 92.12 71 ILE A C 1
ATOM 608 O O . ILE A 1 71 ? 6.027 3.518 13.651 1.00 92.12 71 ILE A O 1
ATOM 612 N N . LYS A 1 72 ? 8.111 4.360 13.778 1.00 92.38 72 LYS A N 1
ATOM 613 C CA . LYS A 1 72 ? 8.278 4.091 15.212 1.00 92.38 72 LYS A CA 1
ATOM 614 C C . LYS A 1 72 ? 7.154 4.713 16.054 1.00 92.38 72 LYS A C 1
ATOM 616 O O . LYS A 1 72 ? 6.579 4.046 16.905 1.00 92.38 72 LYS A O 1
ATOM 621 N N . GLU A 1 73 ? 6.810 5.973 15.788 1.00 90.50 73 GLU A N 1
ATOM 622 C CA . GLU A 1 73 ? 5.723 6.666 16.496 1.00 90.50 73 GLU A CA 1
ATOM 623 C C . GLU A 1 73 ? 4.358 5.981 16.282 1.00 90.50 73 GLU A C 1
ATOM 625 O O . GLU A 1 73 ? 3.520 5.940 17.183 1.00 90.50 73 GLU A O 1
ATOM 630 N N . LEU A 1 74 ? 4.113 5.458 15.080 1.00 90.44 74 LEU A N 1
ATOM 631 C CA . LEU A 1 74 ? 2.857 4.796 14.726 1.00 90.44 74 LEU A CA 1
ATOM 632 C C . LEU A 1 74 ? 2.746 3.383 15.309 1.00 90.44 74 LEU A C 1
ATOM 634 O O . LEU A 1 74 ? 1.656 2.995 15.736 1.00 90.44 74 LEU A O 1
ATOM 638 N N . GLU A 1 75 ? 3.859 2.650 15.376 1.00 90.00 75 GLU A N 1
ATOM 639 C CA . GLU A 1 75 ? 3.957 1.359 16.065 1.00 90.00 75 GLU A CA 1
ATOM 640 C C . GLU A 1 75 ? 3.604 1.514 17.553 1.00 90.00 75 GLU A C 1
ATOM 642 O O . GLU A 1 75 ? 2.756 0.783 18.064 1.00 90.00 75 GLU A O 1
ATOM 647 N N . GLU A 1 76 ? 4.169 2.524 18.228 1.00 90.19 76 GLU A N 1
ATOM 648 C CA . GLU A 1 76 ? 3.887 2.835 19.642 1.00 90.19 76 GLU A CA 1
ATOM 649 C C . GLU A 1 76 ? 2.402 3.164 19.892 1.00 90.19 76 GLU A C 1
ATOM 651 O O . GLU A 1 76 ? 1.876 2.925 20.979 1.00 90.19 76 GLU A O 1
ATOM 656 N N . LYS A 1 77 ? 1.703 3.673 18.871 1.00 86.62 77 LYS A N 1
ATOM 657 C CA . LYS A 1 77 ? 0.271 4.007 18.906 1.00 86.62 77 LYS A CA 1
ATOM 658 C C . LYS A 1 77 ? -0.639 2.882 18.399 1.00 86.62 77 LYS A C 1
ATOM 660 O O . LYS A 1 77 ? -1.850 3.083 18.304 1.00 86.62 77 LYS A O 1
ATOM 665 N N . ASN A 1 78 ? -0.085 1.711 18.078 1.00 88.31 78 ASN A N 1
ATOM 666 C CA . ASN A 1 78 ? -0.817 0.542 17.587 1.00 88.31 78 ASN A CA 1
ATOM 667 C C . ASN A 1 78 ? -1.685 0.841 16.345 1.00 88.31 78 ASN A C 1
ATOM 669 O O . ASN A 1 78 ? -2.855 0.444 16.259 1.00 88.31 78 ASN A O 1
ATOM 673 N N . TYR A 1 79 ? -1.127 1.587 15.390 1.00 89.31 79 TYR A N 1
ATOM 674 C CA . TYR A 1 79 ? -1.708 1.729 14.057 1.00 89.31 79 TYR A CA 1
ATOM 675 C C . TYR A 1 79 ? -1.135 0.684 13.107 1.00 89.31 79 TYR A C 1
ATOM 677 O O . TYR A 1 79 ? 0.039 0.317 13.194 1.00 89.31 79 TYR A O 1
ATOM 685 N N . LYS A 1 80 ? -1.953 0.245 12.146 1.00 91.19 80 LYS A N 1
ATOM 686 C CA . LYS A 1 80 ? -1.408 -0.397 10.952 1.00 91.19 80 LYS A CA 1
ATOM 687 C C . LYS A 1 80 ? -0.644 0.647 10.136 1.00 91.19 80 LYS A C 1
ATOM 689 O O . LYS A 1 80 ? -1.029 1.813 10.103 1.00 91.19 80 LYS A O 1
ATOM 694 N N . ILE A 1 81 ? 0.438 0.258 9.487 1.00 91.19 81 ILE A N 1
ATOM 695 C CA . ILE A 1 81 ? 1.263 1.158 8.689 1.00 91.19 81 ILE A CA 1
ATOM 696 C C . ILE A 1 81 ? 1.326 0.592 7.286 1.00 91.19 81 ILE A C 1
ATOM 698 O O . ILE A 1 81 ? 1.675 -0.571 7.094 1.00 91.19 81 ILE A O 1
ATOM 702 N N . ILE A 1 82 ? 0.992 1.431 6.318 1.00 91.19 82 ILE A N 1
ATOM 703 C CA . ILE A 1 82 ? 1.100 1.124 4.899 1.00 91.19 82 ILE A CA 1
ATOM 704 C C . ILE A 1 82 ? 2.111 2.098 4.328 1.00 91.19 82 ILE A C 1
ATOM 706 O O . ILE A 1 82 ? 1.988 3.309 4.521 1.00 91.19 82 ILE A O 1
ATOM 710 N N . LEU A 1 83 ? 3.123 1.576 3.647 1.00 90.38 83 LEU A N 1
ATOM 711 C CA . LEU A 1 83 ? 4.076 2.412 2.932 1.00 90.38 83 LEU A CA 1
ATOM 712 C C . LEU A 1 83 ? 3.719 2.389 1.453 1.00 90.38 83 LEU A C 1
ATOM 714 O O . LEU A 1 83 ? 3.754 1.328 0.841 1.00 90.38 83 LEU A O 1
ATOM 718 N N . SER A 1 84 ? 3.389 3.546 0.893 1.00 87.75 84 SER A N 1
ATOM 719 C CA . SER A 1 84 ? 2.969 3.677 -0.498 1.00 87.75 84 SER A CA 1
ATOM 720 C C . SER A 1 84 ? 4.015 4.390 -1.345 1.00 87.75 84 SER A C 1
ATOM 722 O O . SER A 1 84 ? 4.567 5.423 -0.947 1.00 87.75 84 SER A O 1
ATOM 724 N N . LEU A 1 85 ? 4.258 3.870 -2.551 1.00 82.75 85 LEU A N 1
ATOM 725 C CA . LEU A 1 85 ? 5.179 4.465 -3.527 1.00 82.75 85 LEU A CA 1
ATOM 726 C C . LEU A 1 85 ? 4.414 5.347 -4.505 1.00 82.75 85 LEU A C 1
ATOM 728 O O . LEU A 1 85 ? 3.630 4.859 -5.314 1.00 82.75 85 LEU A O 1
ATOM 732 N N . HIS A 1 86 ? 4.610 6.662 -4.412 1.00 74.50 86 HIS A N 1
ATOM 733 C CA . HIS A 1 86 ? 3.733 7.601 -5.117 1.00 74.50 86 HIS A CA 1
ATOM 734 C C . HIS A 1 86 ? 4.265 8.107 -6.448 1.00 74.50 86 HIS A C 1
ATOM 736 O O . HIS A 1 86 ? 3.444 8.560 -7.248 1.00 74.50 86 HIS A O 1
ATOM 742 N N . THR A 1 87 ? 5.585 8.085 -6.657 1.00 70.12 87 THR A N 1
ATOM 743 C CA . THR A 1 87 ? 6.195 8.606 -7.883 1.00 70.12 87 THR A CA 1
ATOM 744 C C . THR A 1 87 ? 7.544 7.963 -8.210 1.00 70.12 87 THR A C 1
ATOM 746 O O . THR A 1 87 ? 8.361 7.775 -7.307 1.00 70.12 87 THR A O 1
ATOM 749 N N . TYR A 1 88 ? 7.822 7.755 -9.496 1.00 78.38 88 TYR A N 1
ATOM 750 C CA . TYR A 1 88 ? 9.152 7.545 -10.070 1.00 78.38 88 TYR A CA 1
ATOM 751 C C . TYR A 1 88 ? 9.301 8.285 -11.413 1.00 78.38 88 TYR A C 1
ATOM 753 O O . TYR A 1 88 ? 8.383 8.932 -11.897 1.00 78.38 88 TYR A O 1
ATOM 761 N N . LYS A 1 89 ? 10.513 8.284 -11.979 1.00 83.94 89 LYS A N 1
ATOM 762 C CA . LYS A 1 89 ? 10.843 9.012 -13.228 1.00 83.94 89 LYS A CA 1
ATOM 763 C C . LYS A 1 89 ? 11.204 8.064 -14.362 1.00 83.94 89 LYS A C 1
ATOM 765 O O . LYS A 1 89 ? 10.929 8.351 -15.516 1.00 83.94 89 LYS A O 1
ATOM 770 N N . ASP A 1 90 ? 11.819 6.947 -14.011 1.00 86.81 90 ASP A N 1
ATOM 771 C CA . ASP A 1 90 ? 12.200 5.847 -14.881 1.00 86.81 90 ASP A CA 1
ATOM 772 C C . ASP A 1 90 ? 12.425 4.599 -14.006 1.00 86.81 90 ASP A C 1
ATOM 774 O O . ASP A 1 90 ? 12.249 4.646 -12.782 1.00 86.81 90 ASP A O 1
ATOM 778 N N . SER A 1 91 ? 12.798 3.477 -14.628 1.00 89.19 91 SER A N 1
ATOM 779 C CA . SER A 1 91 ? 13.030 2.210 -13.924 1.00 89.19 91 SER A CA 1
ATOM 780 C C . SER A 1 91 ? 14.163 2.283 -12.891 1.00 89.19 91 SER A C 1
ATOM 782 O O . SER A 1 91 ? 14.057 1.659 -11.838 1.00 89.19 91 SER A O 1
ATOM 784 N N . LEU A 1 92 ? 15.233 3.041 -13.156 1.00 89.56 92 LEU A N 1
ATOM 785 C CA . LEU A 1 92 ? 16.365 3.156 -12.233 1.00 89.56 92 LEU A CA 1
ATOM 786 C C . LEU A 1 92 ? 16.000 4.024 -11.034 1.00 89.56 92 LEU A C 1
ATOM 788 O O . LEU A 1 92 ? 16.240 3.616 -9.903 1.00 89.56 92 LEU A O 1
ATOM 792 N N . HIS A 1 93 ? 15.330 5.153 -11.260 1.00 88.69 93 HIS A N 1
ATOM 793 C CA . HIS A 1 93 ? 14.812 5.982 -10.176 1.00 88.69 93 HIS A CA 1
ATOM 794 C C . HIS A 1 93 ? 13.812 5.203 -9.306 1.00 88.69 93 HIS A C 1
ATOM 796 O O . HIS A 1 93 ? 13.824 5.333 -8.085 1.00 88.69 93 HIS A O 1
ATOM 802 N N . TYR A 1 94 ? 12.975 4.346 -9.903 1.00 88.00 94 TYR A N 1
ATOM 803 C CA . TYR A 1 94 ? 12.099 3.465 -9.129 1.00 88.00 94 TYR A CA 1
ATOM 804 C C . TYR A 1 94 ? 12.895 2.492 -8.249 1.00 88.00 94 TYR A C 1
ATOM 806 O O . TYR A 1 94 ? 12.601 2.358 -7.062 1.00 88.00 94 TYR A O 1
ATOM 814 N N . LEU A 1 95 ? 13.935 1.861 -8.803 1.00 89.19 95 LEU A N 1
ATOM 815 C CA . LEU A 1 95 ? 14.817 0.967 -8.055 1.00 89.19 95 LEU A CA 1
ATOM 816 C C . LEU A 1 95 ? 15.552 1.690 -6.915 1.00 89.19 95 LEU A C 1
ATOM 818 O O . LEU A 1 95 ? 15.689 1.133 -5.829 1.00 89.19 95 LEU A O 1
ATOM 822 N N . GLU A 1 96 ? 16.006 2.924 -7.136 1.00 89.06 96 GLU A N 1
ATOM 823 C CA . GLU A 1 96 ? 16.627 3.764 -6.104 1.00 89.06 96 GLU A CA 1
ATOM 824 C C . GLU A 1 96 ? 15.657 4.043 -4.951 1.00 89.06 96 GLU A C 1
ATOM 826 O O . GLU A 1 96 ? 16.005 3.840 -3.784 1.00 89.06 96 GLU A O 1
ATOM 831 N N . VAL A 1 97 ? 14.423 4.450 -5.270 1.00 87.38 97 VAL A N 1
ATOM 832 C CA . VAL A 1 97 ? 13.376 4.685 -4.268 1.00 87.38 97 VAL A CA 1
ATOM 833 C C . VAL A 1 97 ? 13.079 3.395 -3.506 1.00 87.38 97 VAL A C 1
ATOM 835 O O . VAL A 1 97 ? 13.095 3.414 -2.275 1.00 87.38 97 VAL A O 1
ATOM 838 N N . LEU A 1 98 ? 12.884 2.273 -4.205 1.00 88.44 98 LEU A N 1
ATOM 839 C CA . LEU A 1 98 ? 12.659 0.959 -3.600 1.00 88.44 98 LEU A CA 1
ATOM 840 C C . LEU A 1 98 ? 13.776 0.577 -2.627 1.00 88.44 98 LEU A C 1
ATOM 842 O O . LEU A 1 98 ? 13.512 0.338 -1.449 1.00 88.44 98 LEU A O 1
ATOM 846 N N . LYS A 1 99 ? 15.030 0.592 -3.084 1.00 89.56 99 LYS A N 1
ATOM 847 C CA . LYS A 1 99 ? 16.187 0.222 -2.257 1.00 89.56 99 LYS A CA 1
ATOM 848 C C . LYS A 1 99 ? 16.346 1.124 -1.045 1.00 89.56 99 LYS A C 1
ATOM 850 O O . LYS A 1 99 ? 16.739 0.641 0.014 1.00 89.56 99 LYS A O 1
ATOM 855 N N . SER A 1 100 ? 15.993 2.404 -1.170 1.00 88.62 100 SER A N 1
ATOM 856 C CA . SER A 1 100 ? 16.002 3.315 -0.027 1.00 88.62 100 SER A CA 1
ATOM 857 C C . SER A 1 100 ? 14.993 2.908 1.050 1.00 88.62 100 SER A C 1
ATOM 859 O O . SER A 1 100 ? 15.272 3.098 2.226 1.00 88.62 100 SER A O 1
ATOM 861 N N . ILE A 1 101 ? 13.854 2.307 0.688 1.00 89.00 101 ILE A N 1
ATOM 862 C CA . ILE A 1 101 ? 12.789 1.954 1.638 1.00 89.00 101 ILE A CA 1
ATOM 863 C C . ILE A 1 101 ? 12.773 0.483 2.060 1.00 89.00 101 ILE A C 1
ATOM 865 O O . ILE A 1 101 ? 12.070 0.153 3.012 1.00 89.00 101 ILE A O 1
ATOM 869 N N . TYR A 1 102 ? 13.533 -0.399 1.406 1.00 90.88 102 TYR A N 1
ATOM 870 C CA . TYR A 1 102 ? 13.602 -1.829 1.736 1.00 90.88 102 TYR A CA 1
ATOM 871 C C . TYR A 1 102 ? 13.785 -2.119 3.235 1.00 90.88 102 TYR A C 1
ATOM 873 O O . TYR A 1 102 ? 13.026 -2.937 3.761 1.00 90.88 102 TYR A O 1
ATOM 881 N N . PRO A 1 103 ? 14.67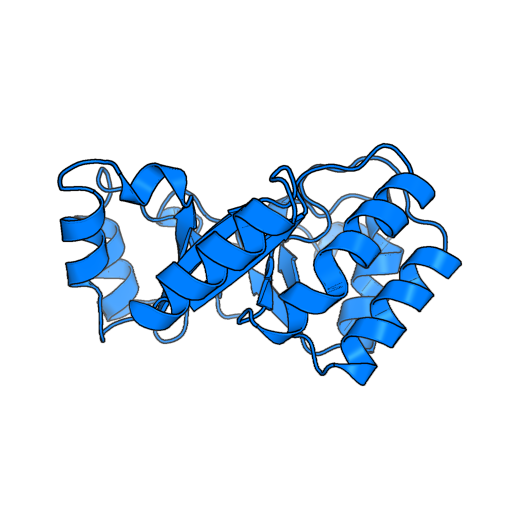6 -1.431 3.977 1.00 91.00 103 PRO A N 1
ATOM 882 C CA . PRO A 1 103 ? 14.791 -1.665 5.416 1.00 91.00 103 PRO A CA 1
ATOM 883 C C . PRO A 1 103 ? 13.491 -1.365 6.179 1.00 91.00 103 PRO A C 1
ATOM 885 O O . PRO A 1 103 ? 13.151 -2.070 7.127 1.00 91.00 103 PRO A O 1
ATOM 888 N N . LEU A 1 104 ? 12.729 -0.357 5.741 1.00 91.06 104 LEU A N 1
ATOM 889 C CA . LEU A 1 104 ? 11.463 0.038 6.363 1.00 91.06 104 LEU A CA 1
ATOM 890 C C . LEU A 1 104 ? 10.321 -0.918 6.024 1.00 91.06 104 LEU A C 1
ATOM 892 O O . LEU A 1 104 ? 9.409 -1.065 6.831 1.00 91.06 104 LEU A O 1
ATOM 896 N N . LEU A 1 105 ? 10.365 -1.588 4.868 1.00 88.81 105 LEU A N 1
ATOM 897 C CA . LEU A 1 105 ? 9.300 -2.507 4.453 1.00 88.81 105 LEU A CA 1
ATOM 898 C C . LEU A 1 105 ? 9.133 -3.703 5.393 1.00 88.81 105 LEU A C 1
ATOM 900 O O . LEU A 1 105 ? 8.035 -4.230 5.519 1.00 88.81 105 LEU A O 1
ATOM 904 N N . THR A 1 106 ? 10.186 -4.077 6.115 1.00 86.88 106 THR A N 1
ATOM 905 C CA . THR A 1 106 ? 10.127 -5.133 7.140 1.00 86.88 106 THR A CA 1
ATOM 906 C C . THR A 1 106 ? 9.359 -4.724 8.405 1.00 86.88 106 THR A C 1
ATOM 908 O O . THR A 1 106 ? 9.081 -5.563 9.258 1.00 86.88 106 THR A O 1
ATOM 911 N N . ARG A 1 107 ? 9.006 -3.438 8.534 1.00 90.69 107 ARG A N 1
ATOM 912 C CA . ARG A 1 107 ? 8.343 -2.845 9.707 1.00 90.69 107 ARG A CA 1
ATOM 913 C C . ARG A 1 107 ? 6.919 -2.363 9.431 1.00 90.69 107 ARG A C 1
ATOM 915 O O . ARG A 1 107 ? 6.266 -1.825 10.320 1.00 90.69 107 ARG A O 1
ATOM 922 N N . VAL A 1 108 ? 6.431 -2.513 8.203 1.00 91.31 108 VAL A N 1
ATOM 923 C CA . VAL A 1 108 ? 5.081 -2.084 7.810 1.00 91.31 108 VAL A CA 1
ATOM 924 C C . VAL A 1 108 ? 4.196 -3.295 7.538 1.00 91.31 108 VAL A C 1
ATOM 926 O O . VAL A 1 108 ? 4.686 -4.402 7.331 1.00 91.31 108 VAL A O 1
ATOM 929 N N . HIS A 1 109 ? 2.877 -3.106 7.554 1.00 91.44 109 HIS A N 1
ATOM 930 C CA . HIS A 1 109 ? 1.928 -4.204 7.350 1.00 91.44 109 HIS A CA 1
ATOM 931 C C . HIS A 1 109 ? 1.910 -4.689 5.911 1.00 91.44 109 HIS A C 1
ATOM 933 O O . HIS A 1 109 ? 1.811 -5.892 5.679 1.00 91.44 109 HIS A O 1
ATOM 939 N N . HIS A 1 110 ? 2.019 -3.766 4.960 1.00 91.00 110 HIS A N 1
ATOM 940 C CA . HIS A 1 110 ? 2.154 -4.085 3.548 1.00 91.00 110 HIS A CA 1
ATOM 941 C C . HIS A 1 110 ? 2.654 -2.877 2.755 1.00 91.00 110 HIS A C 1
ATOM 943 O O . HIS A 1 110 ? 2.600 -1.727 3.211 1.00 91.00 110 HIS A O 1
ATOM 949 N N . LEU A 1 111 ? 3.136 -3.152 1.547 1.00 90.56 111 LEU A N 1
ATOM 950 C CA . LEU A 1 111 ? 3.475 -2.128 0.569 1.00 90.56 111 LEU A CA 1
ATOM 951 C C . LEU A 1 111 ? 2.207 -1.710 -0.184 1.00 90.56 111 LEU A C 1
ATOM 953 O O . LEU A 1 111 ? 1.641 -2.502 -0.941 1.00 90.56 111 LEU A O 1
ATOM 957 N N . GLY A 1 112 ? 1.766 -0.476 0.037 1.00 87.00 112 GLY A N 1
ATOM 958 C CA . GLY A 1 112 ? 0.635 0.136 -0.649 1.00 87.00 112 GLY A CA 1
ATOM 959 C C . GLY A 1 112 ? 1.011 0.600 -2.053 1.00 87.00 112 GLY A C 1
ATOM 960 O O . GLY A 1 112 ? 2.129 1.055 -2.294 1.00 87.00 112 GLY A O 1
ATOM 961 N N . HIS A 1 113 ? 0.066 0.471 -2.983 1.00 80.00 113 HIS A N 1
ATOM 962 C CA . HIS A 1 113 ? 0.083 0.991 -4.359 1.00 80.00 113 HIS A CA 1
ATOM 963 C C . HIS A 1 113 ? 1.489 1.201 -4.933 1.00 80.00 113 HIS A C 1
ATOM 965 O O . HIS A 1 113 ? 1.873 2.350 -5.167 1.00 80.00 113 HIS A O 1
ATOM 971 N N . PRO A 1 114 ? 2.278 0.152 -5.216 1.00 80.00 114 PRO A N 1
ATOM 972 C CA . PRO A 1 114 ? 3.683 0.373 -5.539 1.00 80.00 114 PRO A CA 1
ATOM 973 C C . PRO A 1 114 ? 3.890 1.114 -6.883 1.00 80.00 114 PRO A C 1
ATOM 975 O O . PRO A 1 114 ? 5.005 1.473 -7.236 1.00 80.00 114 PRO A O 1
ATOM 978 N N . PHE A 1 115 ? 2.803 1.400 -7.617 1.00 71.69 115 PHE A N 1
ATOM 979 C CA . PHE A 1 115 ? 2.782 1.995 -8.960 1.00 71.69 115 PHE A CA 1
ATOM 980 C C . PHE A 1 115 ? 1.775 3.138 -9.094 1.00 71.69 115 PHE A C 1
ATOM 982 O O . PHE A 1 115 ? 1.038 3.237 -10.082 1.00 71.69 115 PHE A O 1
ATOM 989 N N . HIS A 1 116 ? 1.656 3.981 -8.077 1.00 67.31 116 HIS A N 1
ATOM 990 C CA . HIS A 1 116 ? 0.652 5.035 -8.069 1.00 67.31 116 HIS A CA 1
ATOM 991 C C . HIS A 1 116 ? 0.849 6.038 -9.229 1.00 67.31 116 HIS A C 1
ATOM 993 O O . HIS A 1 116 ? 1.736 6.880 -9.213 1.00 67.31 116 HIS A O 1
ATOM 999 N N . LYS A 1 117 ? -0.069 5.985 -10.210 1.00 68.25 117 LYS A N 1
ATOM 1000 C CA . LYS A 1 117 ? -0.224 6.921 -11.352 1.00 68.25 117 LYS A CA 1
ATOM 1001 C C . LYS A 1 117 ? 0.877 6.896 -12.416 1.00 68.25 117 LYS A C 1
ATOM 1003 O O . LYS A 1 117 ? 0.890 7.772 -13.280 1.00 68.25 117 LYS A O 1
ATOM 1008 N N . GLU A 1 118 ? 1.712 5.872 -12.419 1.00 72.69 118 GLU A N 1
ATOM 1009 C CA . GLU A 1 118 ? 2.873 5.848 -13.298 1.00 72.69 118 GLU A CA 1
ATOM 1010 C C . GLU A 1 118 ? 2.544 5.390 -14.717 1.00 72.69 118 GLU A C 1
ATOM 1012 O O . GLU A 1 118 ? 1.672 4.549 -14.957 1.00 72.69 118 GLU A O 1
ATOM 1017 N N . THR A 1 119 ? 3.214 6.015 -15.684 1.00 75.88 119 THR A N 1
ATOM 1018 C CA . THR A 1 119 ? 2.968 5.801 -17.124 1.00 75.88 119 THR A CA 1
ATOM 1019 C C . THR A 1 119 ? 4.138 5.133 -17.832 1.00 75.88 119 THR A C 1
ATOM 1021 O O . THR A 1 119 ? 4.019 4.760 -18.997 1.00 75.88 119 THR A O 1
ATOM 1024 N N . ILE A 1 120 ? 5.246 4.940 -17.120 1.00 80.31 120 ILE A N 1
ATOM 1025 C CA . ILE A 1 120 ? 6.502 4.442 -17.665 1.00 80.31 120 ILE A CA 1
ATOM 1026 C C . ILE A 1 120 ? 6.648 2.966 -17.277 1.00 80.31 120 ILE A C 1
ATOM 1028 O O . ILE A 1 120 ? 6.483 2.643 -16.098 1.00 80.31 120 ILE A O 1
ATOM 1032 N N . PRO A 1 121 ? 6.934 2.059 -18.230 1.00 83.44 121 PRO A N 1
ATOM 1033 C CA . PRO A 1 121 ? 7.145 0.651 -17.915 1.00 83.44 121 PRO A CA 1
ATOM 1034 C C . PRO A 1 121 ? 8.387 0.456 -17.038 1.00 83.44 121 PRO A C 1
ATOM 1036 O O . PRO A 1 121 ? 9.358 1.209 -17.129 1.00 83.44 121 PRO A O 1
ATOM 1039 N N . LEU A 1 122 ? 8.355 -0.585 -16.208 1.00 87.06 122 LEU A N 1
ATOM 1040 C CA . LEU A 1 122 ? 9.531 -1.060 -15.485 1.00 87.06 122 LEU A CA 1
ATOM 1041 C C . LEU A 1 122 ? 10.281 -2.084 -16.332 1.00 87.06 122 LEU A C 1
ATOM 1043 O O . LEU A 1 122 ? 9.662 -2.910 -17.000 1.00 87.06 122 LEU A O 1
ATOM 1047 N N . SER A 1 123 ? 11.608 -2.028 -16.298 1.00 91.25 123 SER A N 1
ATOM 1048 C CA . SER A 1 123 ? 12.460 -3.061 -16.881 1.00 91.25 123 SER A CA 1
ATOM 1049 C C . SER A 1 123 ? 12.353 -4.372 -16.100 1.00 91.25 123 SER A C 1
ATOM 1051 O O . SER A 1 123 ? 12.231 -4.364 -14.875 1.00 91.25 123 SER A O 1
ATOM 1053 N N . ASP A 1 124 ? 12.490 -5.502 -16.795 1.00 92.12 124 ASP A N 1
ATOM 1054 C CA . ASP A 1 124 ? 12.351 -6.833 -16.188 1.00 92.12 124 ASP A CA 1
ATOM 1055 C C . ASP A 1 124 ? 13.304 -7.057 -15.006 1.00 92.12 124 ASP A C 1
ATOM 1057 O O . ASP A 1 124 ? 12.916 -7.656 -14.010 1.00 92.12 124 ASP A O 1
ATOM 1061 N N . PHE A 1 125 ? 14.525 -6.508 -15.048 1.00 94.88 125 PHE A N 1
ATOM 1062 C CA . PHE A 1 125 ? 15.463 -6.637 -13.927 1.00 94.88 125 PHE A CA 1
ATOM 1063 C C . PHE A 1 125 ? 15.002 -5.893 -12.662 1.00 94.88 125 PHE A C 1
ATOM 1065 O O . PHE A 1 125 ? 15.301 -6.332 -11.556 1.00 94.88 125 PHE A O 1
ATOM 1072 N N . VAL A 1 126 ? 14.286 -4.770 -12.803 1.00 92.12 126 VAL A N 1
ATOM 1073 C CA . VAL A 1 126 ? 13.734 -4.024 -11.659 1.00 92.12 126 VAL A CA 1
ATOM 1074 C C . VAL A 1 126 ? 12.538 -4.763 -11.082 1.00 92.12 126 VAL A C 1
ATOM 1076 O O . VAL A 1 126 ? 12.385 -4.824 -9.863 1.00 92.12 126 VAL A O 1
ATOM 1079 N N . ILE A 1 127 ? 11.716 -5.357 -11.951 1.00 93.12 127 ILE A N 1
ATOM 1080 C CA . ILE A 1 127 ? 10.629 -6.243 -11.534 1.00 93.12 127 ILE A CA 1
ATOM 1081 C C . ILE A 1 127 ? 11.214 -7.427 -10.752 1.00 93.12 127 ILE A C 1
ATOM 1083 O O . ILE A 1 127 ? 10.772 -7.687 -9.640 1.00 93.12 127 ILE A O 1
ATOM 1087 N N . GLU A 1 128 ? 12.248 -8.090 -11.269 1.00 95.56 128 GLU A N 1
ATOM 1088 C CA . GLU A 1 128 ? 12.853 -9.251 -10.609 1.00 95.56 128 GLU A CA 1
ATOM 1089 C C . GLU A 1 128 ? 13.528 -8.904 -9.271 1.00 95.56 128 GLU A C 1
ATOM 1091 O O . GLU A 1 128 ? 13.363 -9.655 -8.308 1.00 95.56 128 GLU A O 1
AT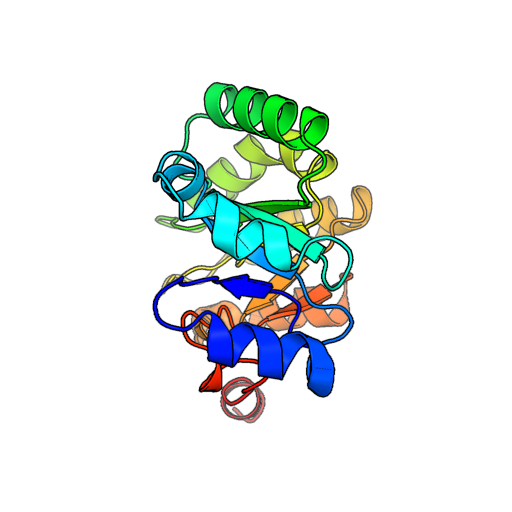OM 1096 N N . ASP A 1 129 ? 14.234 -7.767 -9.169 1.00 94.69 129 ASP A N 1
ATOM 1097 C CA . ASP A 1 129 ? 14.802 -7.270 -7.898 1.00 94.69 129 ASP A CA 1
ATOM 1098 C C . ASP A 1 129 ? 13.692 -7.070 -6.855 1.00 94.69 129 ASP A C 1
ATOM 1100 O O . ASP A 1 129 ? 13.790 -7.570 -5.731 1.00 94.69 129 ASP A O 1
ATOM 1104 N N . PHE A 1 130 ? 12.590 -6.431 -7.260 1.00 93.12 130 PHE A N 1
ATOM 1105 C CA . PHE A 1 130 ? 11.426 -6.220 -6.407 1.00 93.12 130 PHE A CA 1
ATOM 1106 C C . PHE A 1 130 ? 10.779 -7.536 -5.949 1.00 93.12 130 PHE A C 1
ATOM 1108 O O . PHE A 1 130 ? 10.517 -7.714 -4.755 1.00 93.12 130 PHE A O 1
ATOM 1115 N N . ILE A 1 131 ? 10.512 -8.462 -6.878 1.00 95.19 131 ILE A N 1
ATOM 1116 C CA . ILE A 1 131 ? 9.880 -9.752 -6.569 1.00 95.19 131 ILE A CA 1
ATOM 1117 C C . ILE A 1 131 ? 10.783 -10.565 -5.635 1.00 95.19 131 ILE A C 1
ATOM 1119 O O . ILE A 1 131 ? 10.308 -11.086 -4.625 1.00 95.19 131 ILE A O 1
ATOM 1123 N N . SER A 1 132 ? 12.085 -10.619 -5.921 1.00 95.94 132 SER A N 1
ATOM 1124 C CA . SER A 1 132 ? 13.076 -11.315 -5.094 1.00 95.94 132 SER A CA 1
ATOM 1125 C C . SER A 1 132 ? 13.113 -10.769 -3.670 1.00 95.94 132 SER A C 1
ATOM 1127 O O . SER A 1 132 ? 13.092 -11.543 -2.711 1.00 95.94 132 SER A O 1
ATOM 1129 N N . PHE A 1 133 ? 13.115 -9.442 -3.516 1.00 94.19 133 PHE A N 1
ATOM 1130 C CA . PHE A 1 133 ? 13.059 -8.808 -2.203 1.00 94.19 133 PHE A CA 1
ATOM 1131 C C . PHE A 1 133 ? 11.773 -9.178 -1.452 1.00 94.19 133 PHE A C 1
ATOM 1133 O O . PHE A 1 133 ? 11.833 -9.611 -0.299 1.00 94.19 133 PHE A O 1
ATOM 1140 N N . CYS A 1 134 ? 10.614 -9.061 -2.107 1.00 94.00 134 CYS A N 1
ATOM 1141 C CA . CYS A 1 134 ? 9.329 -9.343 -1.472 1.00 94.00 134 CYS A CA 1
ATOM 1142 C C . CYS A 1 134 ? 9.191 -10.811 -1.054 1.00 94.00 134 CYS A C 1
ATOM 1144 O O . CYS A 1 134 ? 8.675 -11.077 0.028 1.00 94.00 134 CYS A O 1
ATOM 1146 N N . LEU A 1 135 ? 9.690 -11.752 -1.861 1.00 95.25 135 LEU A N 1
ATOM 1147 C CA . LEU A 1 135 ? 9.752 -13.172 -1.503 1.00 95.25 135 LEU A CA 1
ATOM 1148 C C . LEU A 1 135 ? 10.640 -13.404 -0.280 1.00 95.25 135 LEU A C 1
ATOM 1150 O O . LEU A 1 135 ? 10.220 -14.061 0.670 1.00 95.25 135 LEU A O 1
ATOM 1154 N N . ALA A 1 136 ? 11.850 -12.839 -0.285 1.00 95.00 136 ALA A N 1
ATOM 1155 C CA . ALA A 1 136 ? 12.817 -13.027 0.792 1.00 95.00 136 ALA A CA 1
ATOM 1156 C C . ALA A 1 136 ? 12.325 -12.467 2.134 1.00 95.00 136 ALA A C 1
ATOM 1158 O O . ALA A 1 136 ? 12.630 -13.026 3.184 1.00 95.00 136 ALA A O 1
ATOM 1159 N N . GLN A 1 137 ? 11.577 -11.363 2.099 1.00 93.56 137 GLN A N 1
ATOM 1160 C CA . GLN A 1 137 ? 11.070 -10.678 3.290 1.00 93.56 137 GLN A CA 1
ATOM 1161 C C . GLN A 1 137 ? 9.600 -10.999 3.602 1.00 93.56 137 GLN A C 1
ATOM 1163 O O . GLN A 1 137 ? 9.049 -10.450 4.553 1.00 93.56 137 GLN A O 1
ATOM 1168 N N . ASN A 1 138 ? 8.959 -11.874 2.819 1.00 91.69 138 ASN A N 1
ATOM 1169 C CA . ASN A 1 138 ? 7.528 -12.179 2.902 1.00 91.69 138 ASN A CA 1
ATOM 1170 C C . ASN A 1 138 ? 6.645 -10.912 2.948 1.00 91.69 138 ASN A C 1
ATOM 1172 O O . ASN A 1 138 ? 5.712 -10.803 3.748 1.00 91.69 138 ASN A O 1
ATOM 1176 N N . VAL A 1 139 ? 6.967 -9.930 2.104 1.00 91.62 139 VAL A N 1
ATOM 1177 C CA . VAL A 1 139 ? 6.238 -8.659 2.037 1.00 91.62 139 VAL A CA 1
ATOM 1178 C C . VAL A 1 139 ? 4.890 -8.891 1.375 1.00 91.62 139 VAL A C 1
ATOM 1180 O O . VAL A 1 139 ? 4.804 -9.413 0.263 1.00 91.62 139 VAL A O 1
ATOM 1183 N N . LEU A 1 140 ? 3.834 -8.450 2.050 1.00 91.44 140 LEU A N 1
ATOM 1184 C CA . LEU A 1 140 ? 2.504 -8.375 1.473 1.00 91.44 140 LEU A CA 1
ATOM 1185 C C . LEU A 1 140 ? 2.424 -7.154 0.551 1.00 91.44 140 LEU A C 1
ATOM 1187 O O . LEU A 1 140 ? 2.777 -6.043 0.955 1.00 91.44 140 LEU A O 1
ATOM 1191 N N . VAL A 1 141 ? 1.981 -7.357 -0.689 1.00 91.81 141 VAL A N 1
ATOM 1192 C CA . VAL A 1 141 ? 1.927 -6.298 -1.707 1.00 91.81 141 VAL A CA 1
ATOM 1193 C C . VAL A 1 141 ? 0.486 -5.966 -2.059 1.00 91.81 141 VAL A C 1
ATOM 1195 O O . VAL A 1 141 ? -0.332 -6.843 -2.333 1.00 91.81 141 VAL A O 1
ATOM 1198 N N . GLU A 1 142 ? 0.159 -4.683 -2.084 1.00 88.94 142 GLU A N 1
ATOM 1199 C CA . GLU A 1 142 ? -1.161 -4.236 -2.493 1.00 88.94 142 GLU A CA 1
ATOM 1200 C C . GLU A 1 142 ? -1.254 -4.047 -4.010 1.00 88.94 142 GLU A C 1
ATOM 1202 O O . GLU A 1 142 ? -0.468 -3.323 -4.627 1.00 88.94 142 GLU A O 1
ATOM 1207 N N . LEU A 1 143 ? -2.268 -4.665 -4.614 1.00 85.81 143 LEU A N 1
ATOM 1208 C CA . LEU A 1 143 ? -2.639 -4.458 -6.005 1.00 85.81 143 LEU A CA 1
ATOM 1209 C C . LEU A 1 143 ? -3.879 -3.582 -6.089 1.00 85.81 143 LEU A C 1
ATOM 1211 O O . LEU A 1 143 ? -4.975 -3.952 -5.660 1.00 85.81 143 LEU A O 1
ATOM 1215 N N . ASN A 1 144 ? -3.691 -2.423 -6.707 1.00 80.19 144 ASN A N 1
ATOM 1216 C CA . ASN A 1 144 ? -4.701 -1.391 -6.778 1.00 80.19 144 ASN A CA 1
ATOM 1217 C C . ASN A 1 144 ? -5.203 -1.201 -8.209 1.00 80.19 144 ASN A C 1
ATOM 1219 O O . ASN A 1 144 ? -4.523 -0.644 -9.077 1.00 80.19 144 ASN A O 1
ATOM 1223 N N . GLU A 1 145 ? -6.448 -1.601 -8.454 1.00 72.12 145 GLU A N 1
ATOM 1224 C CA . GLU A 1 145 ? -7.018 -1.549 -9.801 1.00 72.12 145 GLU A CA 1
ATOM 1225 C C . GLU A 1 145 ? -7.171 -0.125 -10.357 1.00 72.12 145 GLU A C 1
ATOM 1227 O O . GLU A 1 145 ? -7.216 0.065 -11.578 1.00 72.12 145 GLU A O 1
ATOM 1232 N N . ARG A 1 146 ? -7.215 0.907 -9.504 1.00 74.06 146 ARG A N 1
ATOM 1233 C CA . ARG A 1 146 ? -7.309 2.311 -9.933 1.00 74.06 146 ARG A CA 1
ATOM 1234 C C . ARG A 1 146 ? -6.096 2.730 -10.766 1.00 74.06 146 ARG A C 1
ATOM 1236 O O . ARG A 1 146 ? -6.243 3.500 -11.733 1.00 74.06 146 ARG A O 1
ATOM 1243 N N . TYR A 1 147 ? -4.922 2.217 -10.406 1.00 74.19 147 TYR A N 1
ATOM 1244 C CA . TYR A 1 147 ? -3.634 2.557 -11.012 1.00 74.19 147 TYR A CA 1
ATOM 1245 C C . TYR A 1 147 ? -3.157 1.535 -12.036 1.00 74.19 147 TYR A C 1
ATOM 1247 O O . TYR A 1 147 ? -2.108 1.733 -12.639 1.00 74.19 147 TYR A O 1
ATOM 1255 N N . LEU A 1 148 ? -3.955 0.508 -12.326 1.00 72.06 148 LEU A N 1
ATOM 1256 C CA . LEU A 1 148 ? -3.644 -0.410 -13.409 1.00 72.06 148 LEU A CA 1
ATOM 1257 C C . LEU A 1 148 ? -3.596 0.343 -14.750 1.00 72.06 148 LEU A C 1
ATOM 1259 O O . LEU A 1 148 ? -4.540 1.044 -15.146 1.00 72.06 148 LEU A O 1
ATOM 1263 N N . ARG A 1 149 ? -2.459 0.219 -15.432 1.00 74.06 149 ARG A N 1
ATOM 1264 C CA . ARG A 1 149 ? -2.160 0.795 -16.748 1.00 74.06 149 ARG A CA 1
ATOM 1265 C C . ARG A 1 149 ? -1.542 -0.286 -17.624 1.00 74.06 149 ARG A C 1
ATOM 1267 O O . ARG A 1 149 ? -0.901 -1.198 -17.109 1.00 74.06 149 ARG A O 1
ATOM 1274 N N . LYS A 1 150 ? -1.668 -0.138 -18.948 1.00 75.19 150 LYS A N 1
ATOM 1275 C CA . LYS A 1 150 ? -1.096 -1.072 -19.935 1.00 75.19 150 LYS A CA 1
ATOM 1276 C C . LYS A 1 150 ? 0.389 -1.373 -19.673 1.00 75.19 150 LYS A C 1
ATOM 1278 O O . LYS A 1 150 ? 0.812 -2.514 -19.783 1.00 75.19 150 LYS A O 1
ATOM 1283 N N . HIS A 1 151 ? 1.163 -0.364 -19.278 1.00 75.94 151 HIS A N 1
ATOM 1284 C CA . HIS A 1 151 ? 2.611 -0.475 -19.061 1.00 75.94 151 HIS A CA 1
ATOM 1285 C C . H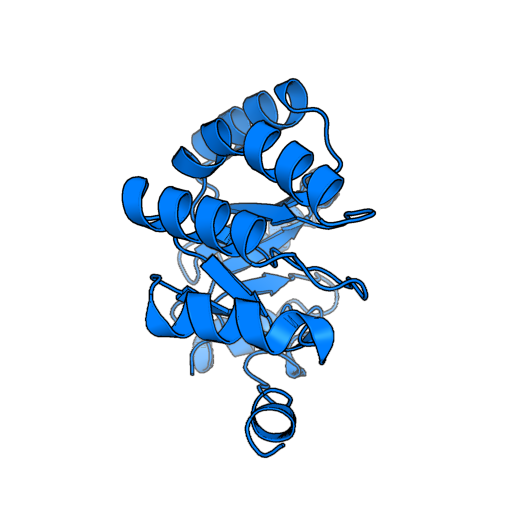IS A 1 151 ? 3.011 -1.226 -17.781 1.00 75.94 151 HIS A C 1
ATOM 1287 O O . HIS A 1 151 ? 4.186 -1.515 -17.595 1.00 75.94 151 HIS A O 1
ATOM 1293 N N . LEU A 1 152 ? 2.050 -1.554 -16.914 1.00 79.19 152 LEU A N 1
ATOM 1294 C CA . LEU A 1 152 ? 2.286 -2.251 -15.648 1.00 79.19 152 LEU A CA 1
ATOM 1295 C C . LEU A 1 152 ? 1.761 -3.693 -15.668 1.00 79.19 152 LEU A C 1
ATOM 1297 O O . LEU A 1 152 ? 1.874 -4.392 -14.669 1.00 79.19 152 LEU A O 1
ATOM 1301 N N . VAL A 1 153 ? 1.190 -4.159 -16.786 1.00 82.94 153 VAL A N 1
ATOM 1302 C CA . VAL A 1 153 ? 0.555 -5.486 -16.876 1.00 82.94 153 VAL A CA 1
ATOM 1303 C C . VAL A 1 153 ? 1.537 -6.609 -16.545 1.00 82.94 153 VAL A C 1
ATOM 1305 O O . VAL A 1 153 ? 1.179 -7.490 -15.769 1.00 82.94 153 VAL A O 1
ATOM 1308 N N . ASN A 1 154 ? 2.768 -6.550 -17.073 1.00 85.50 154 ASN A N 1
ATOM 1309 C CA . ASN A 1 154 ? 3.787 -7.568 -16.798 1.00 85.50 154 ASN A CA 1
ATOM 1310 C C . ASN A 1 154 ? 4.097 -7.646 -15.299 1.00 85.50 154 ASN A C 1
ATOM 1312 O O . ASN A 1 154 ? 3.968 -8.693 -14.682 1.00 85.50 154 ASN A O 1
ATOM 1316 N N . PHE A 1 155 ? 4.378 -6.497 -14.687 1.00 86.56 155 PHE A N 1
ATOM 1317 C CA . PHE A 1 155 ? 4.610 -6.410 -13.252 1.00 86.56 155 PHE A CA 1
ATOM 1318 C C . PHE A 1 155 ? 3.425 -6.963 -12.432 1.00 86.56 155 PHE A C 1
ATOM 1320 O O . PHE A 1 155 ? 3.611 -7.760 -11.515 1.00 86.56 155 PHE A O 1
ATOM 1327 N N . TYR A 1 156 ? 2.191 -6.560 -12.760 1.00 87.00 156 TYR A N 1
ATOM 1328 C CA . TYR A 1 156 ? 0.996 -7.040 -12.056 1.00 87.00 156 TYR A CA 1
ATOM 1329 C C . TYR A 1 156 ? 0.851 -8.555 -12.171 1.00 87.00 156 TYR A C 1
ATOM 1331 O O . TYR A 1 156 ? 0.449 -9.198 -11.205 1.00 87.00 156 TYR A O 1
ATOM 1339 N N . LYS A 1 157 ? 1.159 -9.123 -13.339 1.00 87.88 157 LYS A N 1
ATOM 1340 C CA . LYS A 1 157 ? 1.165 -10.569 -13.545 1.00 87.88 157 LYS A CA 1
ATOM 1341 C C . LYS A 1 157 ? 2.181 -11.240 -12.617 1.00 87.88 157 LYS A C 1
ATOM 1343 O O . LYS A 1 157 ? 1.785 -12.118 -11.858 1.00 87.88 157 LYS A O 1
ATOM 1348 N N . GLU A 1 158 ? 3.423 -10.758 -12.595 1.00 92.31 158 GLU A N 1
ATOM 1349 C CA . GLU A 1 158 ? 4.486 -11.293 -11.732 1.00 92.31 158 GLU A CA 1
ATOM 1350 C C . GLU A 1 158 ? 4.097 -11.268 -10.246 1.00 92.31 158 GLU A C 1
ATOM 1352 O O . GLU A 1 158 ? 4.226 -12.278 -9.557 1.00 92.31 158 GLU A O 1
ATOM 1357 N N . VAL A 1 159 ? 3.532 -10.162 -9.745 1.00 91.38 159 VAL A N 1
ATOM 1358 C CA . VAL A 1 159 ? 3.065 -10.095 -8.346 1.00 91.38 159 VAL A CA 1
ATOM 1359 C C . VAL A 1 159 ? 1.960 -11.104 -8.069 1.00 91.38 159 VAL A C 1
ATOM 1361 O O . VAL A 1 159 ? 1.995 -11.773 -7.040 1.00 91.38 159 VAL A O 1
ATOM 1364 N N . LYS A 1 160 ? 0.984 -11.236 -8.970 1.00 90.00 160 LYS A N 1
ATOM 1365 C CA . LYS A 1 160 ? -0.145 -12.156 -8.773 1.00 90.00 160 LYS A CA 1
ATOM 1366 C C . LYS A 1 160 ? 0.265 -13.621 -8.822 1.00 90.00 160 LYS A C 1
ATOM 1368 O O . LYS A 1 160 ? -0.378 -14.441 -8.176 1.00 90.00 160 LYS A O 1
ATOM 1373 N N . GLU A 1 161 ? 1.272 -13.948 -9.621 1.00 93.38 161 GLU A N 1
ATOM 1374 C CA . GLU A 1 161 ? 1.745 -15.320 -9.799 1.00 93.38 161 GLU A CA 1
ATOM 1375 C C . GLU A 1 161 ? 2.743 -15.734 -8.714 1.00 93.38 161 GLU A C 1
ATOM 1377 O O . GLU A 1 161 ? 2.818 -16.919 -8.391 1.00 93.38 161 GLU A O 1
ATOM 1382 N N . ARG A 1 162 ? 3.498 -14.783 -8.146 1.00 95.56 162 ARG A N 1
ATOM 1383 C CA . ARG A 1 162 ? 4.672 -15.100 -7.317 1.00 95.56 162 ARG A CA 1
ATOM 1384 C C . ARG A 1 162 ? 4.608 -14.587 -5.884 1.00 95.56 162 ARG A C 1
ATOM 1386 O O . ARG A 1 162 ? 5.295 -15.153 -5.042 1.00 95.56 162 ARG A O 1
ATOM 1393 N N . LEU A 1 163 ? 3.842 -13.540 -5.581 1.00 94.75 163 LEU A N 1
ATOM 1394 C CA . LEU A 1 163 ? 3.849 -12.910 -4.256 1.00 94.75 163 LEU A CA 1
ATOM 1395 C C . LEU A 1 163 ? 2.552 -13.128 -3.480 1.00 94.75 163 LEU A C 1
ATOM 1397 O O . LEU A 1 163 ? 1.494 -13.406 -4.040 1.00 94.75 163 LEU A O 1
ATOM 1401 N N . ASN A 1 164 ? 2.628 -12.907 -2.167 1.00 91.56 164 ASN A N 1
ATOM 1402 C CA . ASN A 1 164 ? 1.446 -12.673 -1.351 1.00 91.56 164 ASN A CA 1
ATOM 1403 C C . ASN A 1 164 ? 0.915 -11.267 -1.648 1.00 91.56 164 ASN A C 1
ATOM 1405 O O . ASN A 1 164 ? 1.642 -10.280 -1.512 1.00 91.56 164 ASN A O 1
ATOM 1409 N N . PHE A 1 165 ? -0.357 -11.166 -2.036 1.00 90.88 165 PHE A N 1
ATOM 1410 C CA . PHE A 1 165 ? -0.958 -9.885 -2.391 1.00 90.88 165 PHE A CA 1
ATOM 1411 C C . PHE A 1 165 ? -2.376 -9.708 -1.846 1.00 90.88 165 PHE A C 1
ATOM 1413 O O . PHE A 1 165 ? -3.100 -10.669 -1.580 1.00 90.88 165 PHE A O 1
ATOM 1420 N N . LEU A 1 166 ? -2.778 -8.444 -1.725 1.00 87.62 166 LEU A N 1
ATOM 1421 C CA . LEU A 1 166 ? -4.134 -8.019 -1.389 1.00 87.62 166 LEU A CA 1
ATOM 1422 C C . LEU A 1 166 ? -4.697 -7.151 -2.511 1.00 87.62 166 LEU A C 1
ATOM 1424 O O . LEU A 1 166 ? -3.958 -6.418 -3.167 1.00 87.62 166 LEU A O 1
ATOM 1428 N N . TYR A 1 167 ? -6.013 -7.198 -2.707 1.00 85.31 167 TYR A N 1
ATOM 1429 C CA . TYR A 1 167 ? -6.691 -6.262 -3.598 1.00 85.31 167 TYR A CA 1
ATOM 1430 C C . TYR A 1 167 ? -7.217 -5.059 -2.837 1.00 85.31 167 TYR A C 1
ATOM 1432 O O . TYR A 1 167 ? -7.775 -5.179 -1.747 1.00 85.31 167 TYR A O 1
ATOM 1440 N N . SER A 1 168 ? -7.120 -3.907 -3.476 1.00 83.75 168 SER A N 1
ATOM 1441 C CA . SER A 1 168 ? -7.600 -2.654 -2.926 1.00 83.75 168 SER A CA 1
ATOM 1442 C C . SER A 1 168 ? -8.203 -1.785 -4.008 1.00 83.75 168 SER A C 1
ATOM 1444 O O . SER A 1 168 ? -7.767 -1.803 -5.167 1.00 83.75 168 SER A O 1
ATOM 1446 N N . THR A 1 169 ? -9.227 -1.028 -3.634 1.00 80.88 169 THR A N 1
ATOM 1447 C CA . THR A 1 169 ? -9.784 0.002 -4.511 1.00 80.88 169 THR A CA 1
ATOM 1448 C C . THR A 1 169 ? -9.152 1.369 -4.294 1.00 80.88 169 THR A C 1
ATOM 1450 O O . THR A 1 169 ? -9.317 2.237 -5.160 1.00 80.88 169 THR A O 1
ATOM 1453 N N . ASP A 1 170 ? -8.466 1.586 -3.161 1.00 84.81 170 ASP A N 1
ATOM 1454 C CA . ASP A 1 170 ? -8.035 2.915 -2.716 1.00 84.81 170 ASP A CA 1
ATOM 1455 C C . ASP A 1 170 ? -9.202 3.912 -2.772 1.00 84.81 170 ASP A C 1
ATOM 1457 O O . ASP A 1 170 ? -9.095 5.053 -3.242 1.00 84.81 170 ASP A O 1
ATOM 1461 N N . ALA A 1 171 ? -10.386 3.440 -2.376 1.00 87.00 171 ALA A N 1
ATOM 1462 C CA . ALA A 1 171 ? -11.597 4.234 -2.404 1.00 87.00 171 ALA A CA 1
ATOM 1463 C C . ALA A 1 171 ? -11.475 5.397 -1.421 1.00 87.00 171 ALA A C 1
ATOM 1465 O O . ALA A 1 171 ? -11.214 5.207 -0.244 1.00 87.00 171 ALA A O 1
ATOM 1466 N N . HIS A 1 172 ? -11.705 6.610 -1.916 1.00 88.44 172 HIS A N 1
ATOM 1467 C CA . HIS A 1 172 ? -11.771 7.825 -1.095 1.00 88.44 172 HIS A CA 1
ATOM 1468 C C . HIS A 1 172 ? -13.212 8.207 -0.721 1.00 88.44 172 HIS A C 1
ATOM 1470 O O . HIS A 1 172 ? -13.446 9.240 -0.101 1.00 88.44 172 HIS A O 1
ATOM 1476 N N . ILE A 1 173 ? -14.184 7.410 -1.173 1.00 89.00 173 ILE A N 1
ATOM 1477 C CA . ILE A 1 173 ? -15.606 7.565 -0.874 1.00 89.00 173 ILE A CA 1
ATOM 1478 C C . ILE A 1 173 ? -16.239 6.175 -0.694 1.00 89.00 173 ILE A C 1
ATOM 1480 O O . ILE A 1 173 ? -15.843 5.250 -1.412 1.00 89.00 173 ILE A O 1
ATOM 1484 N N . PRO A 1 174 ? -17.246 6.014 0.186 1.00 87.56 174 PRO A N 1
ATOM 1485 C CA . PRO A 1 174 ? -17.767 4.696 0.562 1.00 87.56 174 PRO A CA 1
ATOM 1486 C C . PRO A 1 174 ? -18.297 3.853 -0.603 1.00 87.56 174 PRO A C 1
ATOM 1488 O O . PRO A 1 174 ? -18.005 2.668 -0.708 1.00 87.56 174 PRO A O 1
ATOM 1491 N N . ASN A 1 175 ? -19.027 4.463 -1.539 1.00 85.62 175 ASN A N 1
ATOM 1492 C CA . ASN A 1 175 ? -19.658 3.737 -2.648 1.00 85.62 175 ASN A CA 1
ATOM 1493 C C . ASN A 1 175 ? -18.673 3.170 -3.692 1.00 85.62 175 ASN A C 1
ATOM 1495 O O . ASN A 1 175 ? -19.100 2.486 -4.621 1.00 85.62 175 ASN A O 1
ATOM 1499 N N . LYS A 1 176 ? -17.375 3.472 -3.573 1.00 84.94 176 LYS A N 1
ATOM 1500 C CA . LYS A 1 176 ? -16.317 2.894 -4.413 1.00 84.94 176 LYS A CA 1
ATOM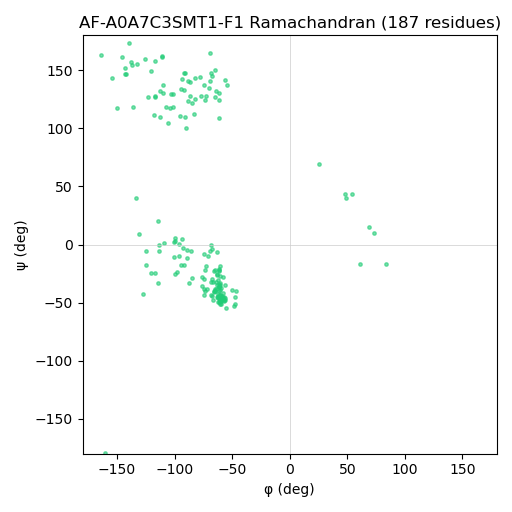 1501 C C . LYS A 1 176 ? -15.618 1.704 -3.765 1.00 84.94 176 LYS A C 1
ATOM 1503 O O . LYS A 1 176 ? -14.854 1.032 -4.454 1.00 84.94 176 LYS A O 1
ATOM 1508 N N . ILE A 1 177 ? -15.876 1.441 -2.486 1.00 83.75 177 ILE A N 1
ATOM 1509 C CA . ILE A 1 177 ? -15.276 0.318 -1.772 1.00 83.75 177 ILE A CA 1
ATOM 1510 C C . ILE A 1 177 ? -15.750 -0.999 -2.400 1.00 83.75 177 ILE A C 1
ATOM 1512 O O . ILE A 1 177 ? -16.940 -1.186 -2.658 1.00 83.75 177 ILE A O 1
ATOM 1516 N N . GLY A 1 178 ? -14.811 -1.906 -2.669 1.00 77.56 178 GLY A N 1
ATOM 1517 C CA . GLY A 1 178 ? -15.075 -3.224 -3.252 1.00 77.56 178 GLY A CA 1
ATOM 1518 C C . GLY A 1 178 ? -15.449 -3.221 -4.741 1.00 77.56 178 GLY A C 1
ATOM 1519 O O . GLY A 1 178 ? -15.870 -4.254 -5.265 1.00 77.56 178 GLY A O 1
ATOM 1520 N N . VAL A 1 179 ? -15.309 -2.089 -5.440 1.00 77.62 179 VAL A N 1
ATOM 1521 C CA . VAL A 1 179 ? -15.595 -1.967 -6.877 1.00 77.62 179 VAL A CA 1
ATOM 1522 C C . VAL A 1 179 ? -14.342 -2.268 -7.716 1.00 77.62 179 VAL A C 1
ATOM 1524 O O . VAL A 1 179 ? -13.490 -1.403 -7.919 1.00 77.62 179 VAL A O 1
ATOM 1527 N N . TYR A 1 180 ? -14.262 -3.485 -8.263 1.00 71.88 180 TYR A N 1
ATOM 1528 C CA . TYR A 1 180 ? -13.154 -3.971 -9.104 1.00 71.88 180 TYR A CA 1
ATOM 1529 C C . TYR A 1 180 ? -13.576 -4.034 -10.579 1.00 71.88 180 TYR A C 1
ATOM 1531 O O . TYR A 1 180 ? -14.337 -4.919 -10.971 1.00 71.88 180 TYR A O 1
ATOM 1539 N N . ASN A 1 181 ? -13.124 -3.082 -11.401 1.00 59.56 181 ASN A N 1
ATOM 1540 C CA . ASN A 1 181 ? -13.654 -2.876 -12.756 1.00 59.56 181 ASN A CA 1
ATOM 1541 C C . ASN A 1 181 ? -12.609 -2.912 -13.886 1.00 59.56 181 ASN A C 1
ATOM 1543 O O . ASN A 1 181 ? -13.010 -2.824 -15.045 1.00 59.56 181 ASN A O 1
ATOM 1547 N N . LYS A 1 182 ? -11.293 -3.013 -13.625 1.00 60.50 182 LYS A N 1
ATOM 1548 C CA . LYS A 1 182 ? -10.288 -2.690 -14.671 1.00 60.50 182 LYS A CA 1
ATOM 1549 C C . LYS A 1 182 ? -9.384 -3.824 -15.140 1.00 60.50 182 LYS A C 1
ATOM 1551 O O . LYS A 1 182 ? -8.913 -3.757 -16.273 1.00 60.50 182 LYS A O 1
ATOM 1556 N N . MET A 1 183 ? -9.149 -4.871 -14.349 1.00 54.44 183 MET A N 1
ATOM 1557 C CA . MET A 1 183 ? -8.194 -5.912 -14.760 1.00 54.44 183 MET A CA 1
ATOM 1558 C C . MET A 1 183 ? -8.623 -6.692 -16.006 1.00 54.44 183 MET A C 1
ATOM 1560 O O . MET A 1 183 ? -7.784 -6.966 -16.860 1.00 54.44 183 MET A O 1
ATOM 1564 N N . LYS A 1 184 ? -9.912 -7.027 -16.150 1.00 56.44 184 LYS A N 1
ATOM 1565 C CA . LYS A 1 184 ? -10.377 -7.919 -17.230 1.00 56.44 184 LYS A CA 1
ATOM 1566 C C . LYS A 1 184 ? -10.047 -7.410 -18.639 1.00 56.44 184 LYS A C 1
ATOM 1568 O O . LYS A 1 184 ? -9.869 -8.222 -19.533 1.00 56.44 184 LYS A O 1
ATOM 1573 N N . GLN A 1 185 ? -9.934 -6.098 -18.839 1.00 56.62 185 GLN A N 1
ATOM 1574 C CA . GLN A 1 185 ? -9.723 -5.516 -20.165 1.00 56.62 185 GLN A CA 1
ATOM 1575 C C . GLN A 1 185 ? -8.293 -5.704 -20.701 1.00 56.62 185 GLN A C 1
ATOM 1577 O O . GLN A 1 185 ? -8.112 -5.784 -21.910 1.00 56.62 185 GLN A O 1
ATOM 1582 N N . TYR A 1 186 ? -7.284 -5.773 -19.828 1.00 54.88 186 TYR A N 1
ATOM 1583 C CA . TYR A 1 186 ? -5.876 -5.815 -20.248 1.00 54.88 186 TYR A CA 1
ATOM 1584 C C . TYR A 1 186 ? -5.303 -7.230 -20.377 1.00 54.88 186 TYR A C 1
ATOM 1586 O O . TYR A 1 186 ? -4.281 -7.388 -21.027 1.00 54.88 186 TYR A O 1
ATOM 1594 N N . PHE A 1 187 ? -5.942 -8.241 -19.776 1.00 53.53 187 PHE A N 1
ATOM 1595 C CA . PHE A 1 187 ? -5.540 -9.654 -19.896 1.00 53.53 187 PHE A CA 1
ATOM 1596 C C . PHE A 1 187 ? -6.191 -10.378 -21.088 1.00 53.53 187 PHE A C 1
ATOM 1598 O O . PHE A 1 187 ? -5.903 -11.546 -21.324 1.00 53.53 187 PHE A O 1
ATOM 1605 N N . LEU A 1 188 ? -7.101 -9.710 -21.804 1.00 47.91 188 LEU A N 1
ATOM 1606 C CA . LEU A 1 188 ? -7.764 -10.223 -23.011 1.00 47.91 188 LEU A CA 1
ATOM 1607 C C . LEU A 1 188 ? -7.134 -9.687 -24.311 1.00 47.91 188 LEU A C 1
ATOM 1609 O O . LEU A 1 188 ? -7.676 -9.927 -25.389 1.00 47.91 188 LEU A O 1
ATOM 1613 N N . LEU A 1 189 ? -6.033 -8.939 -24.202 1.00 45.91 189 LEU A N 1
ATOM 1614 C CA . LEU A 1 189 ? -5.241 -8.381 -25.301 1.00 45.91 189 LEU A CA 1
ATOM 1615 C C . LEU A 1 189 ? -3.844 -9.000 -25.280 1.00 45.91 189 LEU A C 1
ATOM 1617 O O . LEU A 1 189 ? -3.277 -9.150 -26.381 1.00 45.91 189 LEU A O 1
#

Foldseek 3Di:
DAAAEAEDDVVCLVVVVVCLVPPHQEHEYEYEPVQVPDPCSVVSVCVCPPSYAYAYEDELVDDLVVVVVVLVVCVVVPHAYEYEYADADAQVRLLVSCVSCLVVQLSHQAHPHSQHQDDYAHDPVSLVVVLVSCVVSLHEYEDEQVRDDLRCLVSVVSCVVRHHYDYHPNHHHSVSGPDRDHPVVNVVD

Solvent-accessible surface area (backbone atoms only — not comparable to full-atom values): 10682 Å² total; per-residue (Å²): 128,71,39,44,35,33,40,70,48,79,92,46,45,75,55,47,53,52,39,46,78,74,72,42,74,78,27,28,44,25,40,54,60,78,52,67,75,40,83,67,52,47,57,68,57,54,75,41,61,88,62,37,47,49,29,34,37,43,60,61,89,50,58,62,73,56,49,55,52,52,48,54,57,36,55,80,66,73,42,41,37,28,45,24,36,59,80,70,85,48,44,64,53,38,47,53,55,48,63,67,43,51,79,55,55,80,76,37,69,32,40,29,40,74,52,40,78,59,83,71,52,69,49,70,69,53,48,49,53,51,52,52,50,30,62,76,66,69,42,35,36,39,48,40,54,78,43,66,41,86,57,43,48,67,57,54,48,51,43,70,78,71,47,57,67,45,45,24,39,66,15,71,48,70,93,41,57,60,61,84,84,54,66,74,71,68,79,77,111

Organism: NCBI:txid513050

InterPro domains:
  IPR016195 Polymerase/histidinol phosphatase-like [SSF89550] (49-183)

Secondary structure (DSSP, 8-state):
----EEE--GGGHHHHHHHHHHT-SS-EEEEEGGGGGSTTHHHHHHTTBTTBEEEEEEETTS-HHHHHHHHHHHHHTT-EEEEE----SSHHHHHHHHHHHHHHHTTSSEEE-TTTT--SPPPHHHHHHHHHHHHHHT--EEEEGGG--GGGHHHHHHHHHHS-EEEE--BSSGGGTT---SHHHHS--

pLDDT: mean 83.8, std 9.91, range [45.91, 95.94]

Radius of gyration: 16.44 Å; Cα contacts (8 Å, |Δi|>4): 320; chains: 1; bounding box: 40×33×45 Å